Protein AF-A0A951GQ25-F1 (afdb_monomer_lite)

Foldseek 3Di:
DAAQQAFCNQQCVVANQPHVPGGDNQGDDLVSSLCVQCVVCVVDLAGEHADEPVQQPRPPDVCDPPDDSLLSSLVSCVVVPGAYENAEYADLQACDPVLLCVLVPDCVPSVHPYYDYPACDQDPDALACACPDPVRSRHQAAARNLNNVLSNQVSCVVVVNDDPPDPDFLWDKDWSPPAAQDDDAFWDKTWMGIDSNRHGFQKKWKDKQNHTQGIDRHPRTMDTGTCHVVLVVVPQKIKIKIWTAHPVRDIDMDIHIYGNDPVPDDDPDD

Secondary structure (DSSP, 8-state):
-PPP--TTHHHHHHS-TTSTT----PPPPHHHHHHHHHHHTTTSSEEEEEE-HHHHTS--STT-TT--HHHHHHHHHHHTTPEEEEEEE--SSSS-HHHHHIIIIIHHHTT-SEEEETT--S-SS-TT--SSSTTTTT---TTTSHHHHHHHHHHHHHTT------SS---EEEEEESPTT----SEEEEEEEEESSSS--SEEEEEETTEEEEEE-SSSEEEEEE-HHHHHTT-SEEEEEEEEE-TTS-EEEEEEEEE---TT------

pLDDT: mean 84.88, std 13.47, range [33.75, 98.62]

Structure (mmCIF, N/CA/C/O backbone):
data_AF-A0A951GQ25-F1
#
_entry.id   AF-A0A951GQ25-F1
#
loop_
_atom_site.group_PDB
_atom_site.id
_atom_site.type_symbol
_atom_site.label_atom_id
_atom_site.label_alt_id
_atom_site.label_comp_id
_atom_site.label_asym_id
_atom_site.label_entity_id
_atom_site.label_seq_id
_atom_site.pdbx_PDB_ins_code
_atom_site.Cartn_x
_atom_site.Cartn_y
_atom_site.Cartn_z
_atom_site.occupancy
_atom_site.B_iso_or_equiv
_atom_site.auth_seq_id
_atom_site.auth_comp_id
_atom_site.auth_asym_id
_atom_site.auth_atom_id
_atom_site.pdbx_PDB_model_num
ATOM 1 N N . GLY A 1 1 ? 14.753 -6.147 -6.208 1.00 49.94 1 GLY A N 1
ATOM 2 C CA . GLY A 1 1 ? 15.018 -6.320 -7.644 1.00 49.94 1 GLY A CA 1
ATOM 3 C C . GLY A 1 1 ? 16.106 -5.355 -8.049 1.00 49.94 1 GLY A C 1
ATOM 4 O O . GLY A 1 1 ? 16.736 -4.763 -7.176 1.00 49.94 1 GLY A O 1
ATOM 5 N N . TYR A 1 2 ? 16.349 -5.215 -9.347 1.00 67.19 2 TYR A N 1
ATOM 6 C CA . TYR A 1 2 ? 17.173 -4.124 -9.856 1.00 67.19 2 TYR A CA 1
ATOM 7 C C . TYR A 1 2 ? 16.258 -2.943 -10.186 1.00 67.19 2 TYR A C 1
ATOM 9 O O . TYR A 1 2 ? 15.102 -3.132 -10.545 1.00 67.19 2 TYR A O 1
ATOM 17 N N . SER A 1 3 ? 16.731 -1.711 -10.021 1.00 78.00 3 SER A N 1
ATOM 18 C CA . SER A 1 3 ? 16.027 -0.554 -10.584 1.00 78.00 3 SER A CA 1
ATOM 19 C C . SER A 1 3 ? 16.239 -0.516 -12.097 1.00 78.00 3 SER A C 1
ATOM 21 O O . SER A 1 3 ? 17.197 -1.104 -12.595 1.00 78.00 3 SER A O 1
ATOM 23 N N . LEU A 1 4 ? 15.385 0.208 -12.827 1.00 88.62 4 LEU A N 1
ATOM 24 C CA . LEU A 1 4 ? 15.661 0.534 -14.231 1.00 88.62 4 LEU A CA 1
ATOM 25 C C . LEU A 1 4 ? 17.092 1.085 -14.402 1.00 88.62 4 LEU A C 1
ATOM 27 O O . LEU A 1 4 ? 17.517 1.865 -13.527 1.00 88.62 4 LEU A O 1
ATOM 31 N N . PRO A 1 5 ? 17.787 0.767 -15.517 1.00 87.56 5 PRO A N 1
ATOM 32 C CA . PRO A 1 5 ? 19.049 1.400 -15.882 1.00 87.56 5 PRO A CA 1
ATOM 33 C C . PRO A 1 5 ? 18.992 2.908 -15.667 1.00 87.56 5 PRO A C 1
ATOM 35 O O . PRO A 1 5 ? 18.000 3.582 -15.981 1.00 87.56 5 PRO A O 1
ATOM 38 N N . ARG A 1 6 ? 20.030 3.444 -15.029 1.00 82.19 6 ARG A N 1
ATOM 39 C CA . ARG A 1 6 ? 20.123 4.888 -14.807 1.00 82.19 6 ARG A CA 1
ATOM 40 C C . ARG A 1 6 ? 20.376 5.582 -16.148 1.00 82.19 6 ARG A C 1
ATOM 42 O O . ARG A 1 6 ? 20.995 4.982 -17.020 1.00 82.19 6 ARG A O 1
ATOM 49 N N . PRO A 1 7 ? 19.974 6.851 -16.308 1.00 81.44 7 PRO A N 1
ATOM 50 C CA . PRO A 1 7 ? 20.415 7.631 -17.458 1.00 81.44 7 PRO A CA 1
ATOM 51 C C . PRO A 1 7 ? 21.952 7.639 -17.539 1.00 81.44 7 PRO A C 1
ATOM 53 O O . PRO A 1 7 ? 22.605 8.030 -16.569 1.00 81.44 7 PRO A O 1
ATOM 56 N N . GLY A 1 8 ? 22.512 7.193 -18.668 1.00 85.75 8 GLY A N 1
ATOM 57 C CA . GLY A 1 8 ? 23.967 7.126 -18.875 1.00 85.75 8 GLY A CA 1
ATOM 58 C C . GLY A 1 8 ? 24.656 5.915 -18.233 1.00 85.75 8 GLY A C 1
ATOM 59 O O . GLY A 1 8 ? 25.852 5.978 -17.954 1.00 85.75 8 GLY A O 1
ATOM 60 N N . ALA A 1 9 ? 23.923 4.841 -17.914 1.00 88.75 9 ALA A N 1
ATOM 61 C CA . ALA A 1 9 ? 24.480 3.650 -17.276 1.00 88.75 9 ALA A CA 1
ATOM 62 C C . ALA A 1 9 ? 25.609 3.016 -18.104 1.00 88.75 9 ALA A C 1
ATOM 64 O O . ALA A 1 9 ? 26.665 2.710 -17.544 1.00 88.75 9 ALA A O 1
ATOM 65 N N . SER A 1 10 ? 25.433 2.902 -19.421 1.00 89.38 10 SER A N 1
ATOM 66 C CA . SER A 1 10 ? 26.437 2.339 -20.332 1.00 89.38 10 SER A CA 1
ATOM 67 C C . SER A 1 10 ? 27.704 3.199 -20.365 1.00 89.38 10 SER A C 1
ATOM 69 O O . SER A 1 10 ? 28.825 2.688 -20.274 1.00 89.38 10 SER A O 1
ATOM 71 N N . HIS A 1 11 ? 27.543 4.523 -20.393 1.00 90.62 11 HIS A N 1
ATOM 72 C CA . HIS A 1 11 ? 28.659 5.470 -20.332 1.00 90.62 11 HIS A CA 1
ATOM 73 C C . HIS A 1 11 ? 29.398 5.442 -18.987 1.00 90.62 11 HIS A C 1
ATOM 75 O O . HIS A 1 11 ? 30.631 5.443 -18.954 1.00 90.62 11 HIS A O 1
ATOM 81 N N . LEU A 1 12 ? 28.676 5.326 -17.872 1.00 91.44 12 LEU A N 1
ATOM 82 C CA . LEU A 1 12 ? 29.273 5.173 -16.543 1.00 91.44 12 LEU A CA 1
ATOM 83 C C . LEU A 1 12 ? 29.972 3.826 -16.366 1.00 91.44 12 LEU A C 1
ATOM 85 O O . LEU A 1 12 ? 30.972 3.751 -15.655 1.00 91.44 12 LEU A O 1
ATOM 89 N N . GLN A 1 13 ? 29.472 2.763 -16.993 1.00 90.31 13 GLN A N 1
ATOM 90 C CA . GLN A 1 13 ? 30.150 1.472 -17.000 1.00 90.31 13 GLN A CA 1
ATOM 91 C C . GLN A 1 13 ? 31.484 1.569 -17.752 1.00 90.31 13 GLN A C 1
ATOM 93 O O . GLN A 1 13 ? 32.496 1.054 -17.274 1.00 90.31 13 GLN A O 1
ATOM 98 N N . ALA A 1 14 ? 31.505 2.269 -18.891 1.00 91.69 14 ALA A N 1
ATOM 99 C CA . ALA A 1 14 ? 32.718 2.508 -19.669 1.00 91.69 14 ALA A CA 1
ATOM 100 C C . ALA A 1 14 ? 33.697 3.468 -18.967 1.00 91.69 14 ALA A C 1
ATOM 102 O O . ALA A 1 14 ? 34.915 3.273 -19.025 1.00 91.69 14 ALA A O 1
ATOM 103 N N . ARG A 1 15 ? 33.182 4.499 -18.285 1.00 94.56 15 ARG A N 1
ATOM 104 C CA . ARG A 1 15 ? 33.967 5.512 -17.571 1.00 94.56 15 ARG A CA 1
ATOM 105 C C . ARG A 1 15 ? 33.341 5.838 -16.204 1.00 94.56 15 ARG A C 1
ATOM 107 O O . ARG A 1 15 ? 32.629 6.836 -16.064 1.00 94.56 15 ARG A O 1
ATOM 114 N N . PRO A 1 16 ? 33.628 5.021 -15.175 1.00 93.00 16 PRO A N 1
ATOM 115 C CA . PRO A 1 16 ? 33.018 5.160 -13.855 1.00 93.00 16 PRO A CA 1
ATOM 116 C C . PRO A 1 16 ? 33.558 6.361 -13.074 1.00 93.00 16 PRO A C 1
ATOM 118 O O . PRO A 1 16 ? 34.542 6.995 -13.446 1.00 93.00 16 PRO A O 1
ATOM 121 N N . GLN A 1 17 ? 32.944 6.647 -11.923 1.00 91.31 17 GLN A N 1
ATOM 122 C CA . GLN A 1 17 ? 33.283 7.800 -11.075 1.00 91.31 17 GLN A CA 1
ATOM 123 C C . GLN A 1 17 ? 34.760 7.863 -10.650 1.00 91.31 17 GLN A C 1
ATOM 125 O O . GLN A 1 17 ? 35.296 8.951 -10.450 1.00 91.31 17 GLN A O 1
ATOM 130 N N . PHE A 1 18 ? 35.416 6.711 -10.526 1.00 92.50 18 PHE A N 1
ATOM 131 C CA . PHE A 1 18 ? 36.829 6.594 -10.161 1.00 92.50 18 PHE A CA 1
ATOM 132 C C . PHE A 1 18 ? 37.784 6.594 -11.370 1.00 92.50 18 PHE A C 1
ATOM 134 O O . PHE A 1 18 ? 38.990 6.423 -11.192 1.00 92.50 18 PHE A O 1
ATOM 141 N N . ALA A 1 19 ? 37.283 6.773 -12.596 1.00 94.62 19 ALA A N 1
ATOM 142 C CA . ALA A 1 19 ? 38.119 6.852 -13.788 1.00 94.62 19 ALA A CA 1
ATOM 143 C C . ALA A 1 19 ? 38.945 8.156 -13.818 1.00 94.62 19 ALA A C 1
ATOM 145 O O . ALA A 1 19 ? 38.457 9.218 -13.409 1.00 94.62 19 ALA A O 1
ATOM 146 N N . PRO A 1 20 ? 40.179 8.130 -14.359 1.00 93.88 20 PRO A N 1
ATOM 147 C CA . PRO A 1 20 ? 40.943 9.345 -14.619 1.00 93.88 20 PRO A CA 1
ATOM 148 C C . PRO A 1 20 ? 40.144 10.364 -15.455 1.00 93.88 20 PRO A C 1
ATOM 150 O O . PRO A 1 20 ? 39.613 10.066 -16.529 1.00 93.88 20 PRO A O 1
ATOM 153 N N . GLY A 1 21 ? 40.038 11.593 -14.943 1.00 92.38 21 GLY A N 1
ATOM 154 C CA . GLY A 1 21 ? 39.256 12.672 -15.557 1.00 92.38 21 GLY A CA 1
ATOM 155 C C . GLY A 1 21 ? 37.741 12.614 -15.302 1.00 92.38 21 GLY A C 1
ATOM 156 O O . GLY A 1 21 ? 37.013 13.360 -15.953 1.00 92.38 21 GLY A O 1
ATOM 157 N N . GLY A 1 22 ? 37.285 11.772 -14.369 1.00 94.56 22 GLY A N 1
ATOM 158 C CA . GLY A 1 22 ? 35.909 11.748 -13.871 1.00 94.56 22 GLY A CA 1
ATOM 159 C C . GLY A 1 22 ? 34.938 10.874 -14.679 1.00 94.56 22 GLY A C 1
ATOM 160 O O . GLY A 1 22 ? 35.326 10.309 -15.703 1.00 94.56 22 GLY A O 1
ATOM 161 N N . PRO A 1 23 ? 33.686 10.751 -14.199 1.00 94.44 23 PRO A N 1
ATOM 162 C CA . PRO A 1 23 ? 32.647 9.937 -14.830 1.00 94.44 23 PRO A CA 1
ATOM 163 C C . PRO A 1 23 ? 32.163 10.506 -16.169 1.00 94.44 23 PRO A C 1
ATOM 165 O O . PRO A 1 23 ? 32.107 11.726 -16.341 1.00 94.44 23 PRO A O 1
ATOM 168 N N . ASP A 1 24 ? 31.745 9.624 -17.079 1.00 91.62 24 ASP A N 1
ATOM 169 C CA . ASP A 1 24 ? 30.964 9.996 -18.265 1.00 91.62 24 ASP A CA 1
ATOM 170 C C . ASP A 1 24 ? 29.462 9.868 -17.974 1.00 91.62 24 ASP A C 1
ATOM 172 O O . ASP A 1 24 ? 28.953 8.772 -17.763 1.00 91.62 24 ASP A O 1
ATOM 176 N N . TRP A 1 25 ? 28.768 11.006 -17.942 1.00 88.69 25 TRP A N 1
ATOM 177 C CA . TRP A 1 25 ? 27.316 11.096 -17.736 1.00 88.69 25 TRP A CA 1
ATOM 178 C C . TRP A 1 25 ? 26.553 11.322 -19.044 1.00 88.69 25 TRP A C 1
ATOM 180 O O . TRP A 1 25 ? 25.420 11.811 -19.018 1.00 88.69 25 TRP A O 1
ATOM 190 N N . THR A 1 26 ? 27.175 11.039 -20.192 1.00 89.00 26 THR A N 1
ATOM 191 C CA . THR A 1 26 ? 26.485 11.099 -21.480 1.00 89.00 26 THR A CA 1
ATOM 192 C C . THR A 1 26 ? 25.219 10.241 -21.401 1.00 89.00 26 THR A C 1
ATOM 194 O O . THR A 1 26 ? 25.294 9.091 -20.969 1.00 89.00 26 THR A O 1
ATOM 197 N N . PRO A 1 27 ? 24.038 10.791 -21.739 1.00 86.06 27 PRO A N 1
ATOM 198 C CA . PRO A 1 27 ? 22.810 10.017 -21.698 1.00 86.06 27 PRO A CA 1
ATOM 199 C C . PRO A 1 27 ? 22.878 8.849 -22.680 1.00 86.06 27 PRO A C 1
ATOM 201 O O . PRO A 1 27 ? 23.105 9.071 -23.868 1.00 86.06 27 PRO A O 1
ATOM 204 N N . ASP A 1 28 ? 22.616 7.644 -22.178 1.00 86.62 28 ASP A N 1
ATOM 205 C CA . ASP A 1 28 ? 22.471 6.445 -23.005 1.00 86.62 28 ASP A CA 1
ATOM 206 C C . ASP A 1 28 ? 21.405 6.671 -24.103 1.00 86.62 28 ASP A C 1
ATOM 208 O O . ASP A 1 28 ? 20.444 7.429 -23.935 1.00 86.62 28 ASP A O 1
ATOM 212 N N . THR A 1 29 ? 21.562 5.990 -25.228 1.00 87.62 29 THR A N 1
ATOM 213 C CA . THR A 1 29 ? 20.554 5.787 -26.272 1.00 87.62 29 THR A CA 1
ATOM 214 C C . THR A 1 29 ? 19.538 4.717 -25.858 1.00 87.62 29 THR A C 1
ATOM 216 O O . THR A 1 29 ? 19.737 3.992 -24.884 1.00 87.62 29 THR A O 1
ATOM 219 N N . VAL A 1 30 ? 18.447 4.563 -26.623 1.00 87.19 30 VAL A N 1
ATOM 220 C CA . VAL A 1 30 ? 17.493 3.452 -26.421 1.00 87.19 30 VAL A CA 1
ATOM 221 C C . VAL A 1 30 ? 18.212 2.101 -26.521 1.00 87.19 30 VAL A C 1
ATOM 223 O O . VAL A 1 30 ? 18.021 1.241 -25.677 1.00 87.19 30 VAL A O 1
ATOM 226 N N . GLN A 1 31 ? 19.101 1.931 -27.503 1.00 90.00 31 GLN A N 1
ATOM 227 C CA . GLN A 1 31 ? 19.829 0.674 -27.699 1.00 90.00 31 GLN A CA 1
ATOM 228 C C . GLN A 1 31 ? 20.788 0.363 -26.542 1.00 90.00 31 GLN A C 1
ATOM 230 O O . GLN A 1 31 ? 20.964 -0.800 -26.187 1.00 90.00 31 GLN A O 1
ATOM 235 N N . GLU A 1 32 ? 21.402 1.389 -25.954 1.00 91.31 32 GLU A N 1
ATOM 236 C CA . GLU A 1 32 ? 22.250 1.250 -24.765 1.00 91.31 32 GLU A CA 1
ATOM 237 C C . GLU A 1 32 ? 21.424 0.904 -23.521 1.00 91.31 32 GLU A C 1
ATOM 239 O O . GLU A 1 32 ? 21.813 0.009 -22.774 1.00 91.31 32 GLU A O 1
ATOM 244 N N . PHE A 1 33 ? 20.245 1.513 -23.348 1.00 90.44 33 PHE A N 1
ATOM 245 C CA . PHE A 1 33 ? 19.288 1.120 -22.309 1.00 90.44 33 PHE A CA 1
ATOM 246 C C . PHE A 1 33 ? 18.865 -0.352 -22.448 1.00 90.44 33 PHE A C 1
ATOM 248 O O . PHE A 1 33 ? 18.911 -1.098 -21.468 1.00 90.44 33 PHE A O 1
ATOM 255 N N . ASP A 1 34 ? 18.494 -0.782 -23.658 1.00 92.19 34 ASP A N 1
ATOM 256 C CA . ASP A 1 34 ? 18.078 -2.158 -23.949 1.00 92.19 34 ASP A CA 1
ATOM 257 C C . ASP A 1 34 ? 19.197 -3.152 -23.623 1.00 92.19 34 ASP A C 1
ATOM 259 O O . ASP A 1 34 ? 18.971 -4.184 -22.981 1.00 92.19 34 ASP A O 1
ATOM 263 N N . HIS A 1 35 ? 20.417 -2.829 -24.060 1.00 92.44 35 HIS A N 1
ATOM 264 C CA . HIS A 1 35 ? 21.596 -3.647 -23.824 1.00 92.44 35 HIS A CA 1
ATOM 265 C C . HIS A 1 35 ? 21.916 -3.755 -22.330 1.00 92.44 35 HIS A C 1
ATOM 267 O O . HIS A 1 35 ? 22.075 -4.872 -21.840 1.00 92.44 35 HIS A O 1
ATOM 273 N N . ASP A 1 36 ? 21.976 -2.636 -21.601 1.00 91.44 36 ASP A N 1
ATOM 274 C CA . ASP A 1 36 ? 22.268 -2.634 -20.163 1.00 91.44 36 ASP A CA 1
ATOM 275 C C . ASP A 1 36 ? 21.209 -3.424 -19.382 1.00 91.44 36 ASP A C 1
ATOM 277 O O . ASP A 1 36 ? 21.549 -4.318 -18.604 1.00 91.44 36 ASP A O 1
ATOM 281 N N . LEU A 1 37 ? 19.920 -3.190 -19.670 1.00 92.69 37 LEU A N 1
ATOM 282 C CA . LEU A 1 37 ? 18.808 -3.894 -19.028 1.00 92.69 37 LEU A CA 1
ATOM 283 C C . LEU A 1 37 ? 18.934 -5.417 -19.166 1.00 92.69 37 LEU A C 1
ATOM 285 O O . LEU A 1 37 ? 18.725 -6.151 -18.193 1.00 92.69 37 LEU A O 1
ATOM 289 N N . LEU A 1 38 ? 19.264 -5.903 -20.364 1.00 93.81 38 LEU A N 1
ATOM 290 C CA . LEU A 1 38 ? 19.427 -7.331 -20.618 1.00 93.81 38 LEU A CA 1
ATOM 291 C C . LEU A 1 38 ? 20.735 -7.880 -20.049 1.00 93.81 38 LEU A C 1
ATOM 293 O O . LEU A 1 38 ? 20.724 -8.983 -19.505 1.00 93.81 38 LEU A O 1
ATOM 297 N N . ALA A 1 39 ? 21.834 -7.130 -20.140 1.00 92.31 39 ALA A N 1
ATOM 298 C CA . ALA A 1 39 ? 23.152 -7.560 -19.690 1.00 92.31 39 ALA A CA 1
ATOM 299 C C . ALA A 1 39 ? 23.195 -7.765 -18.171 1.00 92.31 39 ALA A C 1
ATOM 301 O O . ALA A 1 39 ? 23.647 -8.809 -17.702 1.00 92.31 39 ALA A O 1
ATOM 302 N N . VAL A 1 40 ? 22.657 -6.823 -17.388 1.00 89.69 40 VAL A N 1
ATOM 303 C CA . VAL A 1 40 ? 22.636 -6.950 -15.919 1.00 89.69 40 VAL A CA 1
ATOM 304 C C . VAL A 1 40 ? 21.703 -8.064 -15.434 1.00 89.69 40 VAL A C 1
ATOM 306 O O . VAL A 1 40 ? 21.849 -8.547 -14.312 1.00 89.69 40 VAL A O 1
ATOM 309 N N . ASN A 1 41 ? 20.770 -8.504 -16.286 1.00 91.94 41 ASN A N 1
ATOM 310 C CA . ASN A 1 41 ? 19.848 -9.600 -16.004 1.00 91.94 41 ASN A CA 1
ATOM 311 C C . ASN A 1 41 ? 20.143 -10.874 -16.822 1.00 91.94 41 ASN A C 1
ATOM 313 O O . ASN A 1 41 ? 19.299 -11.772 -16.867 1.00 91.94 41 ASN A O 1
ATOM 317 N N . GLU A 1 42 ? 21.303 -10.979 -17.482 1.00 92.81 42 GLU A N 1
ATOM 318 C CA . GLU A 1 42 ? 21.658 -12.103 -18.363 1.00 92.81 42 GLU A CA 1
ATOM 319 C C . GLU A 1 42 ? 21.469 -13.483 -17.707 1.00 92.81 42 GLU A C 1
ATOM 321 O O . GLU A 1 42 ? 20.738 -14.286 -18.301 1.00 92.81 42 GLU A O 1
ATOM 326 N N . PRO A 1 43 ? 21.952 -13.738 -16.471 1.00 94.12 43 PRO A N 1
ATOM 327 C CA . PRO A 1 43 ? 21.901 -15.076 -15.883 1.00 94.12 43 PRO A CA 1
ATOM 328 C C . PRO A 1 43 ? 20.519 -15.465 -15.339 1.00 94.12 43 PRO A C 1
ATOM 330 O O . PRO A 1 43 ? 20.348 -16.581 -14.850 1.00 94.12 43 PRO A O 1
ATOM 333 N N . PHE A 1 44 ? 19.537 -14.559 -15.370 1.00 93.25 44 PHE A N 1
ATOM 334 C CA . PHE A 1 44 ? 18.211 -14.782 -14.795 1.00 93.25 44 PHE A CA 1
ATOM 335 C C . PHE A 1 44 ? 17.152 -15.018 -15.877 1.00 93.25 44 PHE A C 1
ATOM 337 O O . PHE A 1 44 ? 17.133 -14.344 -16.907 1.00 93.25 44 PHE A O 1
ATOM 344 N N . ASP A 1 45 ? 16.194 -15.907 -15.607 1.00 92.94 45 ASP A N 1
ATOM 345 C CA . ASP A 1 45 ? 15.044 -16.181 -16.492 1.00 92.94 45 ASP A CA 1
ATOM 346 C C . ASP A 1 45 ? 14.035 -15.018 -16.567 1.00 92.94 45 ASP A C 1
ATOM 348 O O . ASP A 1 45 ? 13.100 -15.004 -17.374 1.00 92.94 45 ASP A O 1
ATOM 352 N N . MET A 1 46 ? 14.202 -14.035 -15.687 1.00 93.94 46 MET A N 1
ATOM 353 C CA . MET A 1 46 ? 13.303 -12.911 -15.501 1.00 93.94 46 MET A CA 1
ATOM 354 C C . MET A 1 46 ? 14.112 -11.636 -15.301 1.00 93.94 46 MET A C 1
ATOM 356 O O . MET A 1 46 ? 15.131 -11.640 -14.614 1.00 93.94 46 MET A O 1
ATOM 360 N N . VAL A 1 47 ? 13.609 -10.540 -15.854 1.00 95.69 47 VAL A N 1
ATOM 361 C CA . VAL A 1 47 ? 14.120 -9.194 -15.607 1.00 95.69 47 VAL A CA 1
ATOM 362 C C . VAL A 1 47 ? 13.262 -8.541 -14.533 1.00 95.69 47 VAL A C 1
ATOM 364 O O . VAL A 1 47 ? 12.037 -8.504 -14.651 1.00 95.69 47 VAL A O 1
ATOM 367 N N . SER A 1 48 ? 13.897 -8.042 -13.471 1.00 94.12 48 SER A N 1
ATOM 368 C CA . SER A 1 48 ? 13.213 -7.318 -12.398 1.00 94.12 48 SER A CA 1
ATOM 369 C C . SER A 1 48 ? 13.570 -5.838 -12.440 1.00 94.12 48 SER A C 1
ATOM 371 O O . SER A 1 48 ? 14.753 -5.509 -12.398 1.00 94.12 48 SER A O 1
ATOM 373 N N . ILE A 1 49 ? 12.556 -4.969 -12.484 1.00 93.44 49 ILE A N 1
ATOM 374 C CA . ILE A 1 49 ? 12.704 -3.508 -12.440 1.00 93.44 49 ILE A CA 1
ATOM 375 C C . ILE A 1 49 ? 11.996 -2.914 -11.220 1.00 93.44 49 ILE A C 1
ATOM 377 O O . ILE A 1 49 ? 11.012 -3.473 -10.737 1.00 93.44 49 ILE A O 1
ATOM 381 N N . HIS A 1 50 ? 12.455 -1.760 -10.745 1.00 92.69 50 HIS A N 1
ATOM 382 C CA . HIS A 1 50 ? 11.689 -0.885 -9.853 1.00 92.69 50 HIS A CA 1
ATOM 383 C C . HIS A 1 50 ? 11.221 0.318 -10.669 1.00 92.69 50 HIS A C 1
ATOM 385 O O . HIS A 1 50 ? 12.005 0.834 -11.473 1.00 92.69 50 HIS A O 1
ATOM 391 N N . PHE A 1 51 ? 9.974 0.740 -10.475 1.00 91.25 51 PHE A N 1
ATOM 392 C CA . PHE A 1 51 ? 9.359 1.797 -11.267 1.00 91.25 51 PHE A CA 1
ATOM 393 C C . PHE A 1 51 ? 8.519 2.739 -10.401 1.00 91.25 51 PHE A C 1
ATOM 395 O O . PHE A 1 51 ? 7.485 2.352 -9.856 1.00 91.25 51 PHE A O 1
ATOM 402 N N . TYR A 1 52 ? 8.965 3.988 -10.299 1.00 89.25 52 TYR A N 1
ATOM 403 C CA . TYR A 1 52 ? 8.328 5.054 -9.528 1.00 89.25 52 TYR A CA 1
ATOM 404 C C . TYR A 1 52 ? 8.041 6.278 -10.409 1.00 89.25 52 TYR A C 1
ATOM 406 O O . TYR A 1 52 ? 8.644 6.446 -11.463 1.00 89.25 52 TYR A O 1
ATOM 414 N N . ALA A 1 53 ? 7.168 7.189 -9.965 1.00 86.88 53 ALA A N 1
ATOM 415 C CA . ALA A 1 53 ? 6.794 8.378 -10.745 1.00 86.88 53 ALA A CA 1
ATOM 416 C C . ALA A 1 53 ? 7.979 9.230 -11.261 1.00 86.88 53 ALA A C 1
ATOM 418 O O . ALA A 1 53 ? 7.944 9.640 -12.421 1.00 86.88 53 ALA A O 1
ATOM 419 N N . PRO A 1 54 ? 9.062 9.471 -10.490 1.00 82.25 54 PRO A N 1
ATOM 420 C CA . PRO A 1 54 ? 10.236 10.171 -11.014 1.00 82.25 54 PRO A CA 1
ATOM 421 C C . PRO A 1 54 ? 10.934 9.434 -12.162 1.00 82.25 54 PRO A C 1
ATOM 423 O O . PRO A 1 54 ? 11.637 10.066 -12.943 1.00 82.25 54 PRO A O 1
ATOM 426 N N . ASP A 1 55 ? 10.739 8.118 -12.283 1.00 76.31 55 ASP A N 1
ATOM 427 C CA . ASP A 1 55 ? 11.288 7.322 -13.377 1.00 76.31 55 ASP A CA 1
ATOM 428 C C . ASP A 1 55 ? 10.564 7.582 -14.703 1.00 76.31 55 ASP A C 1
ATOM 430 O O . ASP A 1 55 ? 11.190 7.465 -15.751 1.00 76.31 55 ASP A O 1
ATOM 434 N N . GLU A 1 56 ? 9.303 8.030 -14.673 1.00 65.31 56 GLU A N 1
ATOM 435 C CA . GLU A 1 56 ? 8.601 8.554 -15.859 1.00 65.31 56 GLU A CA 1
ATOM 436 C C . GLU A 1 56 ? 9.202 9.875 -16.348 1.00 65.31 56 GLU A C 1
ATOM 438 O O . GLU A 1 56 ? 9.110 10.216 -17.524 1.00 65.31 56 GLU A O 1
ATOM 443 N N . ALA A 1 57 ? 9.799 10.627 -15.422 1.00 57.72 57 ALA A N 1
ATOM 444 C CA . ALA A 1 57 ? 10.441 11.908 -15.669 1.00 57.72 57 ALA A CA 1
ATOM 445 C C . ALA A 1 57 ? 11.969 11.790 -15.776 1.00 57.72 57 ALA A C 1
ATOM 447 O O . ALA A 1 57 ? 12.641 12.824 -15.884 1.00 57.72 57 ALA A O 1
ATOM 448 N N . ARG A 1 58 ? 12.534 10.564 -15.737 1.00 64.81 58 ARG A N 1
ATOM 449 C CA . ARG A 1 58 ? 13.962 10.340 -16.011 1.00 64.81 58 ARG A CA 1
ATOM 450 C C . ARG A 1 58 ? 14.254 11.028 -17.328 1.00 64.81 58 ARG A C 1
ATOM 452 O O . ARG A 1 58 ? 13.512 10.799 -18.284 1.00 64.81 58 ARG A O 1
ATOM 459 N N . PRO A 1 59 ? 15.249 11.933 -17.342 1.00 49.00 59 PRO A N 1
ATOM 460 C CA . PRO A 1 59 ? 15.347 12.939 -18.371 1.00 49.00 59 PRO A CA 1
ATOM 461 C C . PRO A 1 59 ? 15.274 12.237 -19.710 1.00 49.00 59 PRO A C 1
ATOM 463 O O . PRO A 1 59 ? 16.047 11.314 -19.977 1.00 49.00 59 PRO A O 1
ATOM 466 N N . SER A 1 60 ? 14.325 12.686 -20.523 1.00 50.69 60 SER A N 1
ATOM 467 C CA . SER A 1 60 ? 14.359 12.519 -21.959 1.00 50.69 60 SER A CA 1
ATOM 468 C C . SER A 1 60 ? 15.695 13.093 -22.437 1.00 50.69 60 SER A C 1
ATOM 470 O O . SER A 1 60 ? 15.799 14.255 -22.827 1.00 50.69 60 SER A O 1
ATOM 472 N N . GLY A 1 61 ? 16.754 12.293 -22.342 1.00 56.56 61 GLY A N 1
ATOM 473 C CA . GLY A 1 61 ? 17.901 12.391 -23.220 1.00 56.56 61 GLY A CA 1
ATOM 474 C C . GLY A 1 61 ? 17.447 12.082 -24.655 1.00 56.56 61 GLY A C 1
ATOM 475 O O . GLY A 1 61 ? 16.268 12.236 -24.987 1.00 56.56 61 GLY A O 1
ATOM 476 N N . PRO A 1 62 ? 18.325 11.599 -25.540 1.00 53.94 62 PRO A N 1
ATOM 477 C CA . PRO A 1 62 ? 17.981 11.360 -26.945 1.00 53.94 62 PRO A CA 1
ATOM 478 C C . PRO A 1 62 ? 16.842 10.337 -27.172 1.00 53.94 62 PRO A C 1
ATOM 480 O O . PRO A 1 62 ? 16.419 10.161 -28.310 1.00 53.94 62 PRO A O 1
ATOM 483 N N . TYR A 1 63 ? 16.298 9.715 -26.118 1.00 57.91 63 TYR A N 1
ATOM 484 C CA . TYR A 1 63 ? 15.101 8.863 -26.111 1.00 57.91 63 TYR A CA 1
ATOM 485 C C . TYR A 1 63 ? 13.840 9.506 -26.727 1.00 57.91 63 TYR A C 1
ATOM 487 O O . TYR A 1 63 ? 12.924 8.800 -27.149 1.00 57.91 63 TYR A O 1
ATOM 495 N N . GLY A 1 64 ? 13.800 10.839 -26.832 1.00 55.75 64 GLY A N 1
ATOM 496 C CA . GLY A 1 64 ? 12.693 11.586 -27.431 1.00 55.75 64 GLY A CA 1
ATOM 497 C C . GLY A 1 64 ? 11.519 11.808 -26.471 1.00 55.75 64 GLY A C 1
ATOM 498 O O . GLY A 1 64 ? 11.431 11.206 -25.406 1.00 55.75 64 GLY A O 1
ATOM 499 N N . ALA A 1 65 ? 10.593 12.694 -26.851 1.00 60.84 65 ALA A N 1
ATOM 500 C CA . ALA A 1 65 ? 9.479 13.138 -25.999 1.00 60.84 65 ALA A CA 1
ATOM 501 C C . ALA A 1 65 ? 8.446 12.043 -25.643 1.00 60.84 65 ALA A C 1
ATOM 503 O O . ALA A 1 65 ? 7.539 12.305 -24.860 1.00 60.84 65 ALA A O 1
ATOM 504 N N . ASN A 1 66 ? 8.573 10.840 -26.217 1.00 69.31 66 ASN A N 1
ATOM 505 C CA . ASN A 1 66 ? 7.593 9.754 -26.116 1.00 69.31 66 ASN A CA 1
ATOM 506 C C . ASN A 1 66 ? 8.169 8.458 -25.521 1.00 69.31 66 ASN A C 1
ATOM 508 O O . ASN A 1 66 ? 7.530 7.413 -25.630 1.00 69.31 66 ASN A O 1
ATOM 512 N N . PHE A 1 67 ? 9.381 8.482 -24.962 1.00 80.06 67 PHE A N 1
ATOM 513 C CA . PHE A 1 67 ? 9.960 7.286 -24.358 1.00 80.06 67 PHE A CA 1
ATOM 514 C C . PHE A 1 67 ? 9.314 6.986 -23.008 1.00 80.06 67 PHE A C 1
ATOM 516 O O . PHE A 1 67 ? 9.376 7.806 -22.096 1.00 80.06 67 PHE A O 1
ATOM 523 N N . ASP A 1 68 ? 8.733 5.794 -22.885 1.00 86.19 68 ASP A N 1
ATOM 524 C CA . ASP A 1 68 ? 8.294 5.240 -21.609 1.00 86.19 68 ASP A CA 1
ATOM 525 C C . ASP A 1 68 ? 9.214 4.056 -21.262 1.00 86.19 68 ASP A C 1
ATOM 527 O O . ASP A 1 68 ? 9.166 3.026 -21.946 1.00 86.19 68 ASP A O 1
ATOM 531 N N . PRO A 1 69 ? 10.068 4.178 -20.228 1.00 86.94 69 PRO A N 1
ATOM 532 C CA . PRO A 1 69 ? 11.060 3.156 -19.904 1.00 86.94 69 PRO A CA 1
ATOM 533 C C . PRO A 1 69 ? 10.434 1.829 -19.469 1.00 86.94 69 PRO A C 1
ATOM 535 O O . PRO A 1 69 ? 11.061 0.784 -19.623 1.00 86.94 69 PRO A O 1
ATOM 538 N N . MET A 1 70 ? 9.212 1.841 -18.929 1.00 89.94 70 MET A N 1
ATOM 539 C CA . MET A 1 70 ? 8.527 0.617 -18.521 1.00 89.94 70 MET A CA 1
ATOM 540 C C . MET A 1 70 ? 7.979 -0.114 -19.749 1.00 89.94 70 MET A C 1
ATOM 542 O O . MET A 1 70 ? 8.189 -1.322 -19.890 1.00 89.94 70 MET A O 1
ATOM 546 N N . ILE A 1 71 ? 7.349 0.616 -20.677 1.00 91.44 71 ILE A N 1
ATOM 547 C CA . ILE A 1 71 ? 6.886 0.047 -21.952 1.00 91.44 71 ILE A CA 1
ATOM 548 C C . ILE A 1 71 ? 8.066 -0.503 -22.763 1.00 91.44 71 ILE A C 1
ATOM 550 O O . ILE A 1 71 ? 7.970 -1.606 -23.307 1.00 91.44 71 ILE A O 1
ATOM 554 N N . GLU A 1 72 ? 9.184 0.227 -22.814 1.00 91.62 72 GLU A N 1
ATOM 555 C CA . GLU A 1 72 ? 10.392 -0.237 -23.499 1.00 91.62 72 GLU A CA 1
ATOM 556 C C . GLU A 1 72 ? 10.965 -1.493 -22.840 1.00 91.62 72 GLU A C 1
ATOM 558 O O . GLU A 1 72 ? 11.219 -2.484 -23.528 1.00 91.62 72 GLU A O 1
ATOM 563 N N . ALA A 1 73 ? 11.091 -1.498 -21.508 1.00 93.62 73 ALA A N 1
ATOM 564 C CA . ALA A 1 73 ? 11.566 -2.662 -20.772 1.00 93.62 73 ALA A CA 1
ATOM 565 C C . ALA A 1 73 ? 10.717 -3.902 -21.081 1.00 93.62 73 ALA A C 1
ATOM 567 O O . ALA A 1 73 ? 11.267 -4.954 -21.396 1.00 93.62 73 ALA A O 1
ATOM 568 N N . ALA A 1 74 ? 9.385 -3.786 -21.067 1.00 95.88 74 ALA A N 1
ATOM 569 C CA . ALA A 1 74 ? 8.505 -4.899 -21.421 1.00 95.88 74 ALA A CA 1
ATOM 570 C C . ALA A 1 74 ? 8.751 -5.393 -22.853 1.00 95.88 74 ALA A C 1
ATOM 572 O O . ALA A 1 74 ? 8.937 -6.592 -23.069 1.00 95.88 74 ALA A O 1
ATOM 573 N N . LYS A 1 75 ? 8.833 -4.471 -23.822 1.00 95.25 75 LYS A N 1
ATOM 574 C CA . LYS A 1 75 ? 9.094 -4.790 -25.233 1.00 95.25 75 LYS A CA 1
ATOM 575 C C . LYS A 1 75 ? 10.385 -5.597 -25.403 1.00 95.25 75 LYS A C 1
ATOM 577 O O . LYS A 1 75 ? 10.374 -6.639 -26.056 1.00 95.25 75 LYS A O 1
ATOM 582 N N . VAL A 1 76 ? 11.484 -5.120 -24.825 1.00 95.38 76 VAL A N 1
ATOM 583 C CA . VAL A 1 76 ? 12.827 -5.704 -24.981 1.00 95.38 76 VAL A CA 1
ATOM 584 C C . VAL A 1 76 ? 12.934 -7.046 -24.265 1.00 95.38 76 VAL A C 1
ATOM 586 O O . VAL A 1 76 ? 13.432 -8.019 -24.832 1.00 95.38 76 VAL A O 1
ATOM 589 N N . VAL A 1 77 ? 12.411 -7.128 -23.040 1.00 96.94 77 VAL A N 1
ATOM 590 C CA . VAL A 1 77 ? 12.429 -8.348 -22.223 1.00 96.94 77 VAL A CA 1
ATOM 591 C C . VAL A 1 77 ? 11.625 -9.466 -22.884 1.00 96.94 77 VAL A C 1
ATOM 593 O O . VAL A 1 77 ? 12.104 -10.598 -22.986 1.00 96.94 77 VAL A O 1
ATOM 596 N N . HIS A 1 78 ? 10.434 -9.155 -23.400 1.00 97.44 78 HIS A N 1
ATOM 597 C CA . HIS A 1 78 ? 9.609 -10.135 -24.105 1.00 97.44 78 HIS A CA 1
ATOM 598 C C . HIS A 1 78 ? 10.204 -10.540 -25.457 1.00 97.44 78 HIS A C 1
ATOM 600 O O . HIS A 1 78 ? 10.064 -11.699 -25.848 1.00 97.44 78 HIS A O 1
ATOM 606 N N . ALA A 1 79 ? 10.909 -9.639 -26.154 1.00 97.38 79 ALA A N 1
ATOM 607 C CA . ALA A 1 79 ? 11.564 -9.948 -27.430 1.00 97.38 79 ALA A CA 1
ATOM 608 C C . ALA A 1 79 ? 12.647 -11.034 -27.305 1.00 97.38 79 ALA A C 1
ATOM 610 O O . ALA A 1 79 ? 12.859 -11.796 -28.248 1.00 97.38 79 ALA A O 1
ATOM 611 N N . VAL A 1 80 ? 13.291 -11.147 -26.139 1.00 97.00 80 VAL A N 1
ATOM 612 C CA . VAL A 1 80 ? 14.273 -12.206 -25.843 1.00 97.00 80 VAL A CA 1
ATOM 613 C C . VAL A 1 80 ? 13.671 -13.407 -25.102 1.00 97.00 80 VAL A C 1
ATOM 615 O O . VAL A 1 80 ? 14.401 -14.281 -24.642 1.00 97.00 80 VAL A O 1
ATOM 618 N N . GLY A 1 81 ? 12.341 -13.469 -24.977 1.00 96.69 81 GLY A N 1
ATOM 619 C CA . GLY A 1 81 ? 11.630 -14.588 -24.353 1.00 96.69 81 GLY A CA 1
ATOM 620 C C . GLY A 1 81 ? 11.721 -14.645 -22.824 1.00 96.69 81 GLY A C 1
ATOM 621 O O . GLY A 1 81 ? 11.339 -15.659 -22.238 1.00 96.69 81 GLY A O 1
ATOM 622 N N . LYS A 1 82 ? 12.204 -13.580 -22.171 1.00 97.00 82 LYS A N 1
ATOM 623 C CA . LYS A 1 82 ? 12.224 -13.462 -20.707 1.00 97.00 82 LYS A CA 1
ATOM 624 C C . LYS A 1 82 ? 10.909 -12.874 -20.192 1.00 97.00 82 LYS A C 1
ATOM 626 O O . LYS A 1 82 ? 10.126 -12.302 -20.947 1.00 97.00 82 LYS A O 1
ATOM 631 N N . ARG A 1 83 ? 10.668 -13.015 -18.887 1.00 97.00 83 ARG A N 1
ATOM 632 C CA . ARG A 1 83 ? 9.520 -12.401 -18.192 1.00 97.00 83 ARG A CA 1
ATOM 633 C C . ARG A 1 83 ? 9.911 -11.084 -17.533 1.00 97.00 83 ARG A C 1
ATOM 635 O O . ARG A 1 83 ? 11.039 -10.960 -17.056 1.00 97.00 83 ARG A O 1
ATOM 642 N N . LEU A 1 84 ? 8.975 -10.141 -17.451 1.00 96.75 84 LEU A N 1
ATOM 643 C CA . LEU A 1 84 ? 9.155 -8.872 -16.744 1.00 96.75 84 LEU A CA 1
ATOM 644 C C . LEU A 1 84 ? 8.453 -8.889 -15.381 1.00 96.75 84 LEU A C 1
ATOM 646 O O . LEU A 1 84 ? 7.245 -9.113 -15.286 1.00 96.75 84 LEU A O 1
ATOM 650 N N . PHE A 1 85 ? 9.206 -8.569 -14.330 1.00 95.75 85 PHE A N 1
ATOM 651 C CA . PHE A 1 85 ? 8.686 -8.315 -12.990 1.00 95.75 85 PHE A CA 1
ATOM 652 C C . PHE A 1 85 ? 8.939 -6.873 -12.567 1.00 95.75 85 PHE A C 1
ATOM 654 O O . PHE A 1 85 ? 10.083 -6.472 -12.352 1.00 95.75 85 PHE A O 1
ATOM 661 N N . ILE A 1 86 ? 7.871 -6.108 -12.357 1.00 94.62 86 ILE A N 1
ATOM 662 C CA . ILE A 1 86 ? 7.964 -4.841 -11.629 1.00 94.62 86 ILE A CA 1
ATOM 663 C C . ILE A 1 86 ? 8.059 -5.193 -10.143 1.00 94.62 86 ILE A C 1
ATOM 665 O O . ILE A 1 86 ? 7.049 -5.426 -9.483 1.00 94.62 86 ILE A O 1
ATOM 669 N N . GLY A 1 87 ? 9.287 -5.318 -9.646 1.00 92.19 87 GLY A N 1
ATOM 670 C CA . GLY A 1 87 ? 9.584 -5.752 -8.284 1.00 92.19 87 GLY A CA 1
ATOM 671 C C . GLY A 1 87 ? 9.208 -4.729 -7.224 1.00 92.19 87 GLY A C 1
ATOM 672 O O . GLY A 1 87 ? 8.945 -5.111 -6.088 1.00 92.19 87 GLY A O 1
ATOM 673 N N . GLU A 1 88 ? 9.157 -3.456 -7.606 1.00 91.44 88 GLU A N 1
ATOM 674 C CA . GLU A 1 88 ? 8.682 -2.377 -6.754 1.00 91.44 88 GLU A CA 1
ATOM 675 C C . GLU A 1 88 ? 7.998 -1.308 -7.601 1.00 91.44 88 GLU A C 1
ATOM 677 O O . GLU A 1 88 ? 8.534 -0.877 -8.624 1.00 91.44 88 GLU A O 1
ATOM 682 N N . PHE A 1 89 ? 6.835 -0.856 -7.151 1.00 91.56 89 PHE A N 1
ATOM 683 C CA . PHE A 1 89 ? 6.207 0.382 -7.593 1.00 91.56 89 PHE A CA 1
ATOM 684 C C . PHE A 1 89 ? 5.365 0.951 -6.458 1.00 91.56 89 PHE A C 1
ATOM 686 O O . PHE A 1 89 ? 4.970 0.225 -5.550 1.00 91.56 89 PHE A O 1
ATOM 693 N N . GLY A 1 90 ? 5.035 2.231 -6.509 1.00 89.06 90 GLY A N 1
ATOM 694 C CA . GLY A 1 90 ? 4.141 2.840 -5.533 1.00 89.06 90 GLY A CA 1
ATOM 695 C C . GLY A 1 90 ? 4.368 4.332 -5.426 1.00 89.06 90 GLY A C 1
ATOM 696 O O . GLY A 1 90 ? 5.275 4.887 -6.044 1.00 89.06 90 GLY A O 1
ATOM 697 N N . ASP A 1 91 ? 3.555 4.981 -4.610 1.00 83.88 91 ASP A N 1
ATOM 698 C CA . ASP A 1 91 ? 3.797 6.344 -4.175 1.00 83.88 91 ASP A CA 1
ATOM 699 C C . ASP A 1 91 ? 3.174 6.568 -2.788 1.00 83.88 91 ASP A C 1
ATOM 701 O O . ASP A 1 91 ? 2.353 5.776 -2.321 1.00 83.88 91 ASP A O 1
ATOM 705 N N . ILE A 1 92 ? 3.611 7.636 -2.121 1.00 75.69 92 ILE A N 1
ATOM 706 C CA . ILE A 1 92 ? 3.223 7.966 -0.740 1.00 75.69 92 ILE A CA 1
ATOM 707 C C . ILE A 1 92 ? 1.802 8.551 -0.683 1.00 75.69 92 ILE A C 1
ATOM 709 O O . ILE A 1 92 ? 1.103 8.409 0.318 1.00 75.69 92 ILE A O 1
ATOM 713 N N . GLU A 1 93 ? 1.357 9.220 -1.748 1.00 78.75 93 GLU A N 1
ATOM 714 C CA . GLU A 1 93 ? 0.031 9.849 -1.817 1.00 78.75 93 GLU A CA 1
ATOM 715 C C . GLU A 1 93 ? -1.089 8.827 -2.124 1.00 78.75 93 GLU A C 1
ATOM 717 O O . GLU A 1 93 ? -2.283 9.120 -1.990 1.00 78.75 93 GLU A O 1
ATOM 722 N N . GLY A 1 94 ? -0.715 7.606 -2.505 1.00 80.94 94 GLY A N 1
ATOM 723 C CA . GLY A 1 94 ? -1.579 6.499 -2.864 1.00 80.94 94 GLY A CA 1
ATOM 724 C C . GLY A 1 94 ? -2.039 6.547 -4.321 1.00 80.94 94 GLY A C 1
ATOM 725 O O . GLY A 1 94 ? -1.301 6.267 -5.249 1.00 80.94 94 GLY A O 1
ATOM 726 N N . ALA A 1 95 ? -3.323 6.795 -4.560 1.00 85.25 95 ALA A N 1
ATOM 727 C CA . ALA A 1 95 ? -3.931 6.691 -5.891 1.00 85.25 95 ALA A CA 1
ATOM 728 C C . ALA A 1 95 ? -3.638 7.912 -6.790 1.00 85.25 95 ALA A C 1
ATOM 730 O O . ALA A 1 95 ? -4.565 8.564 -7.273 1.00 85.25 95 ALA A O 1
ATOM 731 N N . THR A 1 96 ? -2.366 8.251 -6.995 1.00 91.25 96 THR A N 1
ATOM 732 C CA . THR A 1 96 ? -1.954 9.358 -7.872 1.00 91.25 96 THR A CA 1
ATOM 733 C C . THR A 1 96 ? -2.223 9.047 -9.352 1.00 91.25 96 THR A C 1
ATOM 735 O O . THR A 1 96 ? -2.493 7.894 -9.717 1.00 91.25 96 THR A O 1
ATOM 738 N N . PRO A 1 97 ? -2.116 10.042 -10.255 1.00 92.62 97 PRO A N 1
ATOM 739 C CA . PRO A 1 97 ? -2.157 9.795 -11.695 1.00 92.62 97 PRO A CA 1
ATOM 740 C C . PRO A 1 97 ? -1.147 8.740 -12.177 1.00 92.62 97 PRO A C 1
ATOM 742 O O . PRO A 1 97 ? -1.499 7.958 -13.059 1.00 92.62 97 PRO A O 1
ATOM 745 N N . PHE A 1 98 ? 0.044 8.671 -11.564 1.00 91.69 98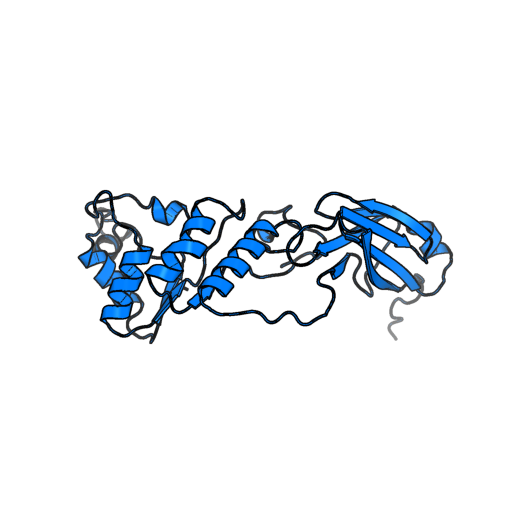 PHE A N 1
ATOM 746 C CA . PHE A 1 98 ? 1.045 7.621 -11.807 1.00 91.69 98 PHE A CA 1
ATOM 747 C C . PHE A 1 98 ? 0.440 6.236 -11.554 1.00 91.69 98 PHE A C 1
ATOM 749 O O . PHE A 1 98 ? 0.344 5.411 -12.463 1.00 91.69 98 PHE A O 1
ATOM 756 N N . MET A 1 99 ? -0.083 6.011 -10.344 1.00 92.94 99 MET A N 1
ATOM 757 C CA . MET A 1 99 ? -0.674 4.725 -9.959 1.00 92.94 99 MET A CA 1
ATOM 758 C C . MET A 1 99 ? -1.883 4.358 -10.815 1.00 92.94 99 MET A C 1
ATOM 760 O O . MET A 1 99 ? -2.056 3.195 -11.179 1.00 92.94 99 MET A O 1
ATOM 764 N N . HIS A 1 100 ? -2.716 5.339 -11.170 1.00 94.12 100 HIS A N 1
ATOM 765 C CA . HIS A 1 100 ? -3.836 5.131 -12.083 1.00 94.12 100 HIS A CA 1
ATOM 766 C C . HIS A 1 100 ? -3.372 4.661 -13.466 1.00 94.12 100 HIS A C 1
ATOM 768 O O . HIS A 1 100 ? -3.932 3.694 -13.987 1.00 94.12 100 HIS A O 1
ATOM 774 N N . ARG A 1 101 ? -2.378 5.330 -14.060 1.00 92.88 101 ARG A N 1
ATOM 775 C CA . ARG A 1 101 ? -1.860 4.992 -15.389 1.00 92.88 101 ARG A CA 1
ATOM 776 C C . ARG A 1 101 ? -1.186 3.622 -15.384 1.00 92.88 101 ARG A C 1
ATOM 778 O O . ARG A 1 101 ? -1.595 2.744 -16.143 1.00 92.88 101 ARG A O 1
ATOM 785 N N . LEU A 1 102 ? -0.268 3.398 -14.446 1.00 93.38 102 LEU A N 1
ATOM 786 C CA . LEU A 1 102 ? 0.464 2.143 -14.321 1.00 93.38 102 LEU A CA 1
ATOM 787 C C . LEU A 1 102 ? -0.481 0.941 -14.153 1.00 93.38 102 LEU A C 1
ATOM 789 O O . LEU A 1 102 ? -0.398 -0.030 -14.906 1.00 93.38 102 LEU A O 1
ATOM 793 N N . LEU A 1 103 ? -1.410 1.007 -13.190 1.00 94.00 103 LEU A N 1
ATOM 794 C CA . LEU A 1 103 ? -2.267 -0.129 -12.829 1.00 94.00 103 LEU A CA 1
ATOM 795 C C . LEU A 1 103 ? -3.423 -0.376 -13.804 1.00 94.00 103 LEU A C 1
ATOM 797 O O . LEU A 1 103 ? -3.891 -1.513 -13.904 1.00 94.00 103 LEU A O 1
ATOM 801 N N . LEU A 1 104 ? -3.938 0.664 -14.465 1.00 94.50 104 LEU A N 1
ATOM 802 C CA . LEU A 1 104 ? -5.140 0.561 -15.306 1.00 94.50 104 LEU A CA 1
ATOM 803 C C . LEU A 1 104 ? -4.861 0.654 -16.809 1.00 94.50 104 LEU A C 1
ATOM 805 O O . LEU A 1 104 ? -5.790 0.452 -17.588 1.00 94.50 104 LEU A O 1
ATOM 809 N N . SER A 1 105 ? -3.627 0.957 -17.213 1.00 93.75 105 SER A N 1
ATOM 810 C CA . SER A 1 105 ? -3.200 1.024 -18.613 1.00 93.75 105 SER A CA 1
ATOM 811 C C . SER A 1 105 ? -1.915 0.234 -18.809 1.00 93.75 105 SER A C 1
ATOM 813 O O . SER A 1 105 ? -1.926 -0.795 -19.481 1.00 93.75 105 SER A O 1
ATOM 815 N N . ASP A 1 106 ? -0.818 0.670 -18.196 1.00 93.25 106 ASP A N 1
ATOM 816 C CA . ASP A 1 106 ? 0.500 0.323 -18.724 1.00 93.25 106 ASP A CA 1
ATOM 817 C C . ASP A 1 106 ? 0.844 -1.150 -18.466 1.00 93.25 106 ASP A C 1
ATOM 819 O O . ASP A 1 106 ? 1.236 -1.855 -19.393 1.00 93.25 106 ASP A O 1
ATOM 823 N N . ILE A 1 107 ? 0.552 -1.668 -17.265 1.00 93.69 107 ILE A N 1
ATOM 824 C CA . ILE A 1 107 ? 0.677 -3.102 -16.943 1.00 93.69 107 ILE A CA 1
ATOM 825 C C . ILE A 1 107 ? -0.158 -3.978 -17.887 1.00 93.69 107 ILE A C 1
ATOM 827 O O . ILE A 1 107 ? 0.285 -5.054 -18.295 1.00 93.69 107 ILE A O 1
ATOM 831 N N . LEU A 1 108 ? -1.365 -3.527 -18.244 1.00 92.12 108 LEU A N 1
ATOM 832 C CA . LEU A 1 108 ? -2.284 -4.280 -19.101 1.00 92.12 108 LEU A CA 1
ATOM 833 C C . LEU A 1 108 ? -1.797 -4.296 -20.552 1.00 92.12 108 LEU A C 1
ATOM 835 O O . LEU A 1 108 ? -1.772 -5.350 -21.186 1.00 92.12 108 LEU A O 1
ATOM 839 N N . HIS A 1 109 ? -1.415 -3.129 -21.074 1.00 93.00 109 HIS A N 1
ATOM 840 C CA . HIS A 1 109 ? -0.966 -2.962 -22.453 1.00 93.00 109 HIS A CA 1
ATOM 841 C C . HIS A 1 109 ? 0.385 -3.632 -22.698 1.00 93.00 109 HIS A C 1
ATOM 843 O O . HIS A 1 109 ? 0.540 -4.348 -23.687 1.00 93.00 109 HIS A O 1
ATOM 849 N N . ALA A 1 110 ? 1.331 -3.450 -21.776 1.00 93.69 110 ALA A N 1
ATOM 850 C CA . ALA A 1 110 ? 2.662 -4.039 -21.850 1.00 93.69 110 ALA A CA 1
ATOM 851 C C . ALA A 1 110 ? 2.695 -5.521 -21.454 1.00 93.69 110 ALA A C 1
ATOM 853 O O . ALA A 1 110 ? 3.730 -6.162 -21.599 1.00 93.69 110 ALA A O 1
ATOM 854 N N . LYS A 1 111 ? 1.573 -6.078 -20.971 1.00 93.88 111 LYS A N 1
ATOM 855 C CA . LYS A 1 111 ? 1.455 -7.475 -20.521 1.00 93.88 111 LYS A CA 1
ATOM 856 C C . LYS A 1 111 ? 2.534 -7.851 -19.502 1.00 93.88 111 LYS A C 1
ATOM 858 O O . LYS A 1 111 ? 3.154 -8.905 -19.612 1.00 93.88 111 LYS A O 1
ATOM 863 N N . VAL A 1 112 ? 2.756 -6.980 -18.521 1.00 94.88 112 VAL A N 1
ATOM 864 C CA . VAL A 1 112 ? 3.719 -7.223 -17.439 1.00 94.88 112 VAL A CA 1
ATOM 865 C C . VAL A 1 112 ? 3.366 -8.538 -16.732 1.00 94.88 112 VAL A C 1
ATOM 867 O O . VAL A 1 112 ? 2.222 -8.729 -16.314 1.00 94.88 112 VAL A O 1
ATOM 870 N N . ASP A 1 113 ? 4.339 -9.444 -16.600 1.00 95.06 113 ASP A N 1
ATOM 871 C CA . ASP A 1 113 ? 4.105 -10.799 -16.086 1.00 95.06 113 ASP A CA 1
ATOM 872 C C . ASP A 1 113 ? 3.820 -10.803 -14.579 1.00 95.06 113 ASP A C 1
ATOM 874 O O . ASP A 1 113 ? 2.930 -11.515 -14.104 1.00 95.06 113 ASP A O 1
ATOM 878 N N . PHE A 1 114 ? 4.568 -9.991 -13.828 1.00 93.75 114 PHE A N 1
ATOM 879 C CA . PHE A 1 114 ? 4.436 -9.851 -12.381 1.00 93.75 114 PHE A CA 1
ATOM 880 C C . PHE A 1 114 ? 4.617 -8.390 -11.961 1.00 93.75 114 PHE A C 1
ATOM 882 O O . PHE A 1 114 ? 5.445 -7.671 -12.518 1.00 93.75 114 PHE A O 1
ATOM 889 N N . ALA A 1 115 ? 3.893 -7.955 -10.932 1.00 92.69 115 ALA A N 1
ATOM 890 C CA . ALA A 1 115 ? 4.077 -6.636 -10.339 1.00 92.69 115 ALA A CA 1
ATOM 891 C C . ALA A 1 115 ? 3.835 -6.696 -8.827 1.00 92.69 115 ALA A C 1
ATOM 893 O O . ALA A 1 115 ? 2.857 -7.298 -8.379 1.00 92.69 115 ALA A O 1
ATOM 894 N N . ALA A 1 116 ? 4.719 -6.072 -8.054 1.00 91.12 11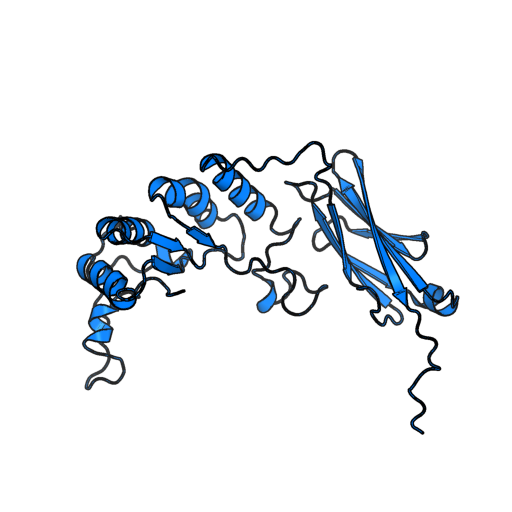6 ALA A N 1
ATOM 895 C CA . ALA A 1 116 ? 4.634 -5.967 -6.606 1.00 91.12 116 ALA A CA 1
ATOM 896 C C . ALA A 1 116 ? 4.689 -4.496 -6.191 1.00 91.12 116 ALA A C 1
ATOM 898 O O . ALA A 1 116 ? 5.618 -3.765 -6.530 1.00 91.12 116 ALA A O 1
ATOM 899 N N . ILE A 1 117 ? 3.660 -4.073 -5.463 1.00 89.31 117 ILE A N 1
ATOM 900 C CA . ILE A 1 117 ? 3.640 -2.752 -4.851 1.00 89.31 117 ILE A CA 1
ATOM 901 C C . ILE A 1 117 ? 4.637 -2.730 -3.686 1.00 89.31 117 ILE A C 1
ATOM 903 O O . ILE A 1 117 ? 4.763 -3.714 -2.952 1.00 89.31 117 ILE A O 1
ATOM 907 N N . TRP A 1 118 ? 5.365 -1.628 -3.542 1.00 87.38 118 TRP A N 1
ATOM 908 C CA . TRP A 1 118 ? 6.355 -1.442 -2.492 1.00 87.38 118 TRP A CA 1
ATOM 909 C C . TRP A 1 118 ? 5.679 -1.442 -1.119 1.00 87.38 118 TRP A C 1
ATOM 911 O O . TRP A 1 118 ? 4.688 -0.746 -0.918 1.00 87.38 118 TRP A O 1
ATOM 921 N N . VAL A 1 119 ? 6.231 -2.244 -0.203 1.00 75.50 119 VAL A N 1
ATOM 922 C CA . VAL A 1 119 ? 5.779 -2.429 1.188 1.00 75.50 119 VAL A CA 1
ATOM 923 C C . VAL A 1 119 ? 4.305 -2.844 1.292 1.00 75.50 119 VAL A C 1
ATOM 925 O O . VAL A 1 119 ? 3.446 -2.163 1.849 1.00 75.50 119 VAL A O 1
ATOM 928 N N . TRP A 1 120 ? 4.014 -4.060 0.820 1.00 69.62 120 TRP A N 1
ATOM 929 C CA . TRP A 1 120 ? 2.821 -4.804 1.247 1.00 69.62 120 TRP A CA 1
ATOM 930 C C . TRP A 1 120 ? 3.035 -5.415 2.642 1.00 69.62 120 TRP A C 1
ATOM 932 O O . TRP A 1 120 ? 2.955 -6.628 2.836 1.00 69.62 120 TRP A O 1
ATOM 942 N N . GLU A 1 121 ? 3.369 -4.583 3.622 1.00 66.50 121 GLU A N 1
ATOM 943 C CA . GLU A 1 121 ? 3.597 -5.016 4.997 1.00 66.50 121 GLU A CA 1
ATOM 944 C C . GLU A 1 121 ? 2.657 -4.278 5.942 1.00 66.50 121 GLU A C 1
ATOM 946 O O . GLU A 1 121 ? 2.254 -3.139 5.710 1.00 66.50 121 GLU A O 1
ATOM 951 N N . PHE A 1 122 ? 2.258 -4.980 6.997 1.00 65.31 122 PHE A N 1
ATOM 952 C CA . PHE A 1 122 ? 1.394 -4.451 8.036 1.00 65.31 122 PHE A CA 1
ATOM 953 C C . PHE A 1 122 ? 2.262 -4.219 9.273 1.00 65.31 122 PHE A C 1
ATOM 955 O O . PHE A 1 122 ? 2.526 -5.167 10.012 1.00 65.31 122 PHE A O 1
ATOM 962 N N . TYR A 1 123 ? 2.718 -2.976 9.459 1.00 67.88 123 TYR A N 1
ATOM 963 C CA . TYR A 1 123 ? 3.544 -2.511 10.580 1.00 67.88 123 TYR A CA 1
ATOM 964 C C . TYR A 1 123 ? 4.924 -3.166 10.682 1.00 67.88 123 TYR A C 1
ATOM 966 O O . TYR A 1 123 ? 5.105 -4.160 11.383 1.00 67.88 123 TYR A O 1
ATOM 974 N N . GLN A 1 124 ? 5.933 -2.549 10.060 1.00 57.59 124 GLN A N 1
ATOM 975 C CA . GLN A 1 124 ? 7.316 -3.044 10.116 1.00 57.59 124 GLN A CA 1
ATOM 976 C C . GLN A 1 124 ? 7.907 -3.118 11.532 1.00 57.59 124 GLN A C 1
ATOM 978 O O . GLN A 1 124 ? 8.705 -4.008 11.822 1.00 57.59 124 GLN A O 1
ATOM 983 N N . THR A 1 125 ? 7.549 -2.186 12.419 1.00 63.16 125 THR A N 1
ATOM 984 C CA . THR A 1 125 ? 8.212 -2.044 13.731 1.00 63.16 125 THR A CA 1
ATOM 985 C C . THR A 1 125 ? 7.257 -1.801 14.897 1.00 63.16 125 THR A C 1
ATOM 987 O O . THR A 1 125 ? 7.536 -2.249 16.009 1.00 63.16 125 THR A O 1
ATOM 990 N N . SER A 1 126 ? 6.122 -1.139 14.656 1.00 70.69 126 SER A N 1
ATOM 991 C CA . SER A 1 126 ? 5.200 -0.688 15.704 1.00 70.69 126 SER A CA 1
ATOM 992 C C . SER A 1 126 ? 3.748 -0.800 15.238 1.00 70.69 126 SER A C 1
ATOM 994 O O . SER A 1 126 ? 3.308 -0.045 14.374 1.00 70.69 126 SER A O 1
ATOM 996 N N . THR A 1 127 ? 2.946 -1.670 15.859 1.00 71.81 127 THR A N 1
ATOM 997 C CA . THR A 1 127 ? 1.549 -1.916 15.434 1.00 71.81 127 THR A CA 1
ATOM 998 C C . THR A 1 127 ? 0.561 -0.770 15.710 1.00 71.81 127 THR A C 1
ATOM 1000 O O . THR A 1 127 ? -0.633 -0.885 15.438 1.00 71.81 127 THR A O 1
ATOM 1003 N N . TYR A 1 128 ? 1.041 0.347 16.262 1.00 74.88 128 TYR A N 1
ATOM 1004 C CA . TYR A 1 128 ? 0.261 1.541 16.612 1.00 74.88 128 TYR A CA 1
ATOM 1005 C C . TYR A 1 128 ? 0.728 2.828 15.900 1.00 74.88 128 TYR A C 1
ATOM 1007 O O . TYR A 1 128 ? 0.167 3.902 16.167 1.00 74.88 128 TYR A O 1
ATOM 1015 N N . GLU A 1 129 ? 1.741 2.739 15.029 1.00 73.56 129 GLU A N 1
ATOM 1016 C CA . GLU A 1 129 ? 2.409 3.860 14.337 1.00 73.56 129 GLU A CA 1
ATOM 1017 C C . GLU A 1 129 ? 2.173 3.796 12.823 1.00 73.56 129 GLU A C 1
ATOM 1019 O O . GLU A 1 129 ? 3.071 3.647 11.999 1.00 73.56 129 GLU A O 1
ATOM 1024 N N . THR A 1 130 ? 0.900 3.898 12.467 1.00 71.81 130 THR A N 1
ATOM 1025 C CA . THR A 1 130 ? 0.392 3.948 11.096 1.00 71.81 130 THR A CA 1
ATOM 1026 C C . THR A 1 130 ? 0.772 5.273 10.419 1.00 71.81 130 THR A C 1
ATOM 1028 O O . THR A 1 130 ? 0.348 6.326 10.910 1.00 71.81 130 THR A O 1
ATOM 1031 N N . LEU A 1 131 ? 1.502 5.245 9.293 1.00 73.88 131 LEU A N 1
ATOM 1032 C CA . LEU A 1 131 ? 1.711 6.399 8.388 1.00 73.88 131 LEU A CA 1
ATOM 1033 C C . LEU A 1 131 ? 2.155 7.712 9.078 1.00 73.88 131 LEU A C 1
ATOM 1035 O O . LEU A 1 131 ? 1.824 8.813 8.641 1.00 73.88 131 LEU A O 1
ATOM 1039 N N . ASN A 1 132 ? 2.878 7.616 10.189 1.00 73.12 132 ASN A N 1
ATOM 1040 C CA . ASN A 1 132 ? 3.295 8.751 11.020 1.00 73.12 132 ASN A CA 1
ATOM 1041 C C . ASN A 1 132 ? 4.819 8.941 11.038 1.00 73.12 132 ASN A C 1
ATOM 1043 O O . ASN A 1 132 ? 5.309 9.890 11.651 1.00 73.12 132 ASN A O 1
ATOM 1047 N N . THR A 1 133 ? 5.561 8.045 10.384 1.00 75.50 133 THR A N 1
ATOM 1048 C CA . THR A 1 133 ? 7.021 8.071 10.293 1.00 75.50 133 THR A CA 1
ATOM 1049 C C . THR A 1 133 ? 7.482 7.699 8.885 1.00 75.50 133 THR A C 1
ATOM 1051 O O . THR A 1 133 ? 6.742 7.086 8.120 1.00 75.50 133 THR A O 1
ATOM 1054 N N . GLU A 1 134 ? 8.722 8.048 8.543 1.00 76.25 134 GLU A N 1
ATOM 1055 C CA . GLU A 1 134 ? 9.342 7.664 7.268 1.00 76.25 134 GLU A CA 1
ATOM 1056 C C . GLU A 1 134 ? 9.327 6.144 6.999 1.00 76.25 134 GLU A C 1
ATOM 1058 O O . GLU A 1 134 ? 8.992 5.766 5.878 1.00 76.25 134 GLU A O 1
ATOM 1063 N N . PRO A 1 135 ? 9.609 5.259 7.981 1.00 74.50 135 PRO A N 1
ATOM 1064 C CA . PRO A 1 135 ? 9.510 3.811 7.779 1.00 74.50 135 PRO A CA 1
ATOM 1065 C C . PRO A 1 135 ? 8.104 3.303 7.447 1.00 74.50 135 PRO A C 1
ATOM 1067 O O . PRO A 1 135 ? 7.974 2.390 6.644 1.00 74.50 135 PRO A O 1
ATOM 1070 N N . THR A 1 136 ? 7.055 3.892 8.032 1.00 74.75 136 THR A N 1
ATOM 1071 C CA . THR A 1 136 ? 5.678 3.379 7.905 1.00 74.75 136 THR A CA 1
ATOM 1072 C C . THR A 1 136 ? 4.844 4.111 6.859 1.00 74.75 136 THR A C 1
ATOM 1074 O O . THR A 1 136 ? 3.680 3.773 6.662 1.00 74.75 136 THR A O 1
ATOM 1077 N N . ARG A 1 137 ? 5.405 5.113 6.161 1.00 77.94 137 ARG A N 1
ATOM 1078 C CA . ARG A 1 137 ? 4.668 5.938 5.180 1.00 77.94 137 ARG A CA 1
ATOM 1079 C C . ARG A 1 137 ? 4.283 5.204 3.887 1.00 77.94 137 ARG A C 1
ATOM 1081 O O . ARG A 1 137 ? 3.519 5.752 3.099 1.00 77.94 137 ARG A O 1
ATOM 1088 N N . PHE A 1 138 ? 4.840 4.016 3.652 1.00 76.50 138 PHE A N 1
ATOM 1089 C CA . PHE A 1 138 ? 4.543 3.179 2.485 1.00 76.50 138 PHE A CA 1
ATOM 1090 C C . PHE A 1 138 ? 3.609 2.005 2.810 1.00 76.50 138 PHE A C 1
ATOM 1092 O O . PHE A 1 138 ? 3.200 1.299 1.893 1.00 76.50 138 PHE A O 1
ATOM 1099 N N . ASP A 1 139 ? 3.252 1.810 4.083 1.00 80.62 139 ASP A N 1
ATOM 1100 C CA . ASP A 1 139 ? 2.391 0.709 4.506 1.00 80.62 139 ASP A CA 1
ATOM 1101 C C . ASP A 1 139 ? 1.012 0.815 3.837 1.00 80.62 139 ASP A C 1
ATOM 1103 O O . ASP A 1 139 ? 0.331 1.847 3.879 1.00 80.62 139 ASP A O 1
ATOM 1107 N N . ILE A 1 140 ? 0.564 -0.288 3.240 1.00 82.25 140 ILE A N 1
ATOM 1108 C CA . ILE A 1 140 ? -0.762 -0.378 2.628 1.00 82.25 140 ILE A CA 1
ATOM 1109 C C . ILE A 1 140 ? -1.720 -0.993 3.631 1.00 82.25 140 ILE A C 1
ATOM 1111 O O . ILE A 1 140 ? -1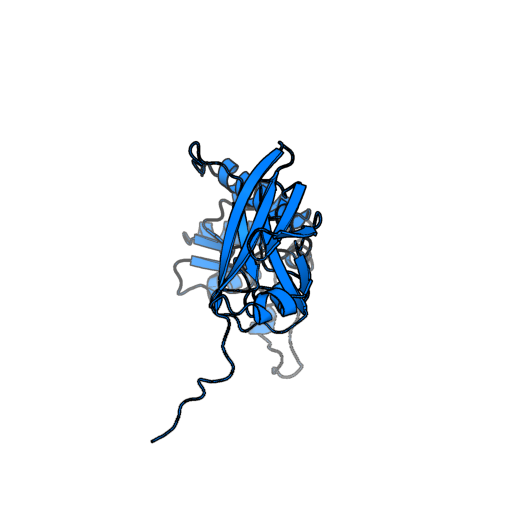.795 -2.213 3.791 1.00 82.25 140 ILE A O 1
ATOM 1115 N N . GLU A 1 141 ? -2.521 -0.141 4.262 1.00 82.00 141 GLU A N 1
ATOM 1116 C CA . GLU A 1 141 ? -3.542 -0.581 5.203 1.00 82.00 141 GLU A CA 1
ATOM 1117 C C . GLU A 1 141 ? -4.963 -0.134 4.827 1.00 82.00 141 GLU A C 1
ATOM 1119 O O . GLU A 1 141 ? -5.160 0.888 4.155 1.00 82.00 141 GLU A O 1
ATOM 1124 N N . PRO A 1 142 ? -5.994 -0.888 5.255 1.00 84.50 142 PRO A N 1
ATOM 1125 C CA . PRO A 1 142 ? -7.376 -0.499 5.019 1.00 84.50 142 PRO A CA 1
ATOM 1126 C C . PRO A 1 142 ? -7.715 0.854 5.667 1.00 84.50 142 PRO A C 1
ATOM 1128 O O . PRO A 1 142 ? -7.105 1.255 6.654 1.00 84.50 142 PRO A O 1
ATOM 1131 N N . ALA A 1 143 ? -8.719 1.544 5.119 1.00 84.56 143 ALA A N 1
ATOM 1132 C CA . ALA A 1 143 ? -9.067 2.945 5.390 1.00 84.56 143 ALA A CA 1
ATOM 1133 C C . ALA A 1 143 ? -8.075 3.984 4.847 1.00 84.56 143 ALA A C 1
ATOM 1135 O O . ALA A 1 143 ? -8.500 4.826 4.054 1.00 84.56 143 ALA A O 1
ATOM 1136 N N . TYR A 1 144 ? -6.789 3.923 5.194 1.00 83.81 144 TYR A N 1
ATOM 1137 C CA . TYR A 1 144 ? -5.811 4.895 4.693 1.00 83.81 144 TYR A CA 1
ATOM 1138 C C . TYR A 1 144 ? -5.468 4.695 3.220 1.00 83.81 144 TYR A C 1
ATOM 1140 O O . TYR A 1 144 ? -5.647 5.601 2.407 1.00 83.81 144 TYR A O 1
ATOM 1148 N N . ALA A 1 145 ? -5.053 3.483 2.859 1.00 84.06 145 ALA A N 1
ATOM 1149 C CA . ALA A 1 145 ? -4.678 3.128 1.497 1.00 84.06 145 ALA A CA 1
ATOM 1150 C C . ALA A 1 145 ? -5.873 2.584 0.695 1.00 84.06 145 ALA A C 1
ATOM 1152 O O . ALA A 1 145 ? -5.698 1.892 -0.306 1.00 84.06 145 ALA A O 1
ATOM 1153 N N . GLU A 1 146 ? -7.114 2.885 1.100 1.00 85.06 146 GLU A N 1
ATOM 1154 C CA . GLU A 1 146 ? -8.315 2.316 0.475 1.00 85.06 146 GLU A CA 1
ATOM 1155 C C . GLU A 1 146 ? -8.406 2.657 -1.019 1.00 85.06 146 GLU A C 1
ATOM 1157 O O . GLU A 1 146 ? -8.806 1.821 -1.825 1.00 85.06 146 GLU A O 1
ATOM 1162 N N . ARG A 1 147 ? -7.973 3.858 -1.422 1.00 87.38 147 ARG A N 1
ATOM 1163 C CA . ARG A 1 147 ? -7.925 4.235 -2.844 1.00 87.38 147 ARG A CA 1
ATOM 1164 C C . ARG A 1 147 ? -6.923 3.373 -3.622 1.00 87.38 147 ARG A C 1
ATOM 1166 O O . ARG A 1 147 ? -7.254 2.883 -4.699 1.00 87.38 147 ARG A O 1
ATOM 1173 N N . THR A 1 148 ? -5.743 3.126 -3.059 1.00 88.50 148 THR A N 1
ATOM 1174 C CA . THR A 1 148 ? -4.725 2.233 -3.634 1.00 88.50 148 THR A CA 1
ATOM 1175 C C . THR A 1 148 ? -5.244 0.797 -3.730 1.00 88.50 148 THR A C 1
AT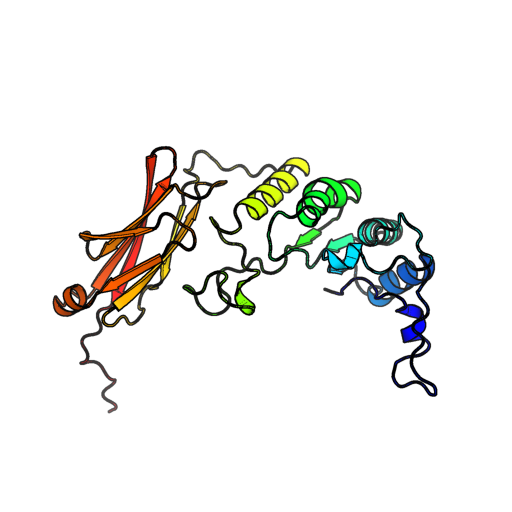OM 1177 O O . THR A 1 148 ? -5.172 0.174 -4.787 1.00 88.50 148 THR A O 1
ATOM 1180 N N . ILE A 1 149 ? -5.870 0.287 -2.664 1.00 87.50 149 ILE A N 1
ATOM 1181 C CA . ILE A 1 149 ? -6.494 -1.043 -2.628 1.00 87.50 149 ILE A CA 1
ATOM 1182 C C . ILE A 1 149 ? -7.592 -1.164 -3.698 1.00 87.50 149 ILE A C 1
ATOM 1184 O O . ILE A 1 149 ? -7.677 -2.185 -4.384 1.00 87.50 149 ILE A O 1
ATOM 1188 N N . GLN A 1 150 ? -8.424 -0.132 -3.886 1.00 87.75 150 GLN A N 1
ATOM 1189 C CA . GLN A 1 150 ? -9.428 -0.100 -4.953 1.00 87.75 150 GLN A CA 1
ATOM 1190 C C . GLN A 1 150 ? -8.795 -0.163 -6.349 1.00 87.75 150 GLN A C 1
ATOM 1192 O O . GLN A 1 150 ? -9.297 -0.900 -7.201 1.00 87.75 150 GLN A O 1
ATOM 1197 N N . LEU A 1 151 ? -7.704 0.573 -6.590 1.00 91.12 151 LEU A N 1
ATOM 1198 C CA . LEU A 1 151 ? -6.981 0.524 -7.863 1.00 91.12 151 LEU A CA 1
ATOM 1199 C C . LEU A 1 151 ? -6.418 -0.866 -8.147 1.00 91.12 151 LEU A C 1
ATOM 1201 O O . LEU A 1 151 ? -6.651 -1.399 -9.232 1.00 91.12 151 LEU A O 1
ATOM 1205 N N . LEU A 1 152 ? -5.761 -1.486 -7.165 1.00 89.62 152 LEU A N 1
ATOM 1206 C CA . LEU A 1 152 ? -5.232 -2.847 -7.286 1.00 89.62 152 LEU A CA 1
ATOM 1207 C C . LEU A 1 152 ? -6.347 -3.853 -7.599 1.00 89.62 152 LEU A C 1
ATOM 1209 O O . LEU A 1 152 ? -6.221 -4.665 -8.515 1.00 89.62 152 LEU A O 1
ATOM 1213 N N . LYS A 1 153 ? -7.490 -3.756 -6.908 1.00 87.69 153 LYS A N 1
ATOM 1214 C CA . LYS A 1 153 ? -8.668 -4.597 -7.184 1.00 87.69 153 LYS A CA 1
ATOM 1215 C C . LYS A 1 153 ? -9.221 -4.378 -8.589 1.00 87.69 153 LYS A C 1
ATOM 1217 O O . LYS A 1 153 ? -9.604 -5.339 -9.256 1.00 87.69 153 LYS A O 1
ATOM 1222 N N . ARG A 1 154 ? -9.285 -3.126 -9.049 1.00 90.38 154 ARG A N 1
ATOM 1223 C CA . ARG A 1 154 ? -9.747 -2.798 -10.403 1.00 90.38 154 ARG A CA 1
ATOM 1224 C C . ARG A 1 154 ? -8.799 -3.364 -11.458 1.00 90.38 154 ARG A C 1
ATOM 1226 O O . ARG A 1 154 ? -9.283 -3.977 -12.404 1.00 90.38 154 ARG A O 1
ATOM 1233 N N . SER A 1 155 ? -7.491 -3.218 -11.264 1.00 91.19 155 SER A N 1
ATOM 1234 C CA . SER A 1 155 ? -6.464 -3.798 -12.134 1.00 91.19 155 SER A CA 1
ATOM 1235 C C . SER A 1 155 ? -6.587 -5.324 -12.211 1.00 91.19 155 SER A C 1
ATOM 1237 O O . SER A 1 155 ? -6.710 -5.881 -13.301 1.00 91.19 155 SER A O 1
ATOM 1239 N N . ALA A 1 156 ? -6.710 -6.003 -11.065 1.00 88.50 156 ALA A N 1
ATOM 1240 C CA . ALA A 1 156 ? -6.921 -7.451 -11.011 1.00 88.50 156 ALA A CA 1
ATOM 1241 C C . ALA A 1 156 ? -8.176 -7.894 -11.789 1.00 88.50 156 ALA A C 1
ATOM 1243 O O . ALA A 1 156 ? -8.131 -8.858 -12.555 1.00 88.50 156 ALA A O 1
ATOM 1244 N N . ASN A 1 157 ? -9.285 -7.160 -11.655 1.00 88.75 157 ASN A N 1
ATOM 1245 C CA . ASN A 1 157 ? -10.502 -7.435 -12.419 1.00 88.75 157 ASN A CA 1
ATOM 1246 C C . ASN A 1 157 ? -10.302 -7.259 -13.934 1.00 88.75 157 ASN A C 1
ATOM 1248 O O . ASN A 1 157 ? -10.811 -8.077 -14.699 1.00 88.75 157 ASN A O 1
ATOM 1252 N N . LEU A 1 158 ? -9.565 -6.228 -14.368 1.00 90.81 158 LEU A N 1
ATOM 1253 C CA . LEU A 1 158 ? -9.237 -5.997 -15.783 1.00 90.81 158 LEU A CA 1
ATOM 1254 C C . LEU A 1 158 ? -8.333 -7.100 -16.352 1.00 90.81 158 LEU A C 1
ATOM 1256 O O . LEU A 1 158 ? -8.518 -7.506 -17.495 1.00 90.81 158 LEU A O 1
ATOM 1260 N N . LEU A 1 159 ? -7.441 -7.664 -15.533 1.00 88.62 159 LEU A N 1
ATOM 1261 C CA . LEU A 1 159 ? -6.640 -8.852 -15.859 1.00 88.62 159 LEU A CA 1
ATOM 1262 C C . LEU A 1 159 ? -7.453 -10.164 -15.873 1.00 88.62 159 LEU A C 1
ATOM 1264 O O . LEU A 1 159 ? -6.884 -11.250 -15.993 1.00 88.62 159 LEU A O 1
ATOM 1268 N N . GLY A 1 160 ? -8.776 -10.107 -15.683 1.00 85.94 160 GLY A N 1
ATOM 1269 C CA . GLY A 1 160 ? -9.633 -11.290 -15.587 1.00 85.94 160 GLY A CA 1
ATOM 1270 C C . GLY A 1 160 ? -9.419 -12.108 -14.307 1.00 85.94 160 GLY A C 1
ATOM 1271 O O . GLY A 1 160 ? -9.992 -13.190 -14.161 1.00 85.94 160 GLY A O 1
ATOM 1272 N N . LYS A 1 161 ? -8.634 -11.604 -13.347 1.00 78.56 161 LYS A N 1
ATOM 1273 C CA . LYS A 1 161 ? -8.429 -12.214 -12.029 1.00 78.56 161 LYS A CA 1
ATOM 1274 C C . LYS A 1 161 ? -9.607 -11.836 -11.131 1.00 78.56 161 LYS A C 1
ATOM 1276 O O . LYS A 1 161 ? -9.509 -10.969 -10.266 1.00 78.56 161 LYS A O 1
ATOM 1281 N N . ARG A 1 162 ? -10.764 -12.466 -11.355 1.00 67.81 162 ARG A N 1
ATOM 1282 C CA . ARG A 1 162 ? -11.932 -12.281 -10.482 1.00 67.81 162 ARG A CA 1
ATOM 1283 C C . ARG A 1 162 ? -11.636 -12.853 -9.100 1.00 67.81 162 ARG A C 1
ATOM 1285 O O . ARG A 1 162 ? -11.581 -14.067 -8.925 1.00 67.81 162 ARG A O 1
ATOM 1292 N N . ILE A 1 163 ? -11.510 -11.976 -8.109 1.00 63.69 163 ILE A N 1
ATOM 1293 C CA . ILE A 1 163 ? -11.500 -12.382 -6.704 1.00 63.69 163 ILE A CA 1
ATOM 1294 C C . ILE A 1 163 ? -12.944 -12.707 -6.319 1.00 63.69 163 ILE A C 1
ATOM 1296 O O . ILE A 1 163 ? -13.778 -11.812 -6.176 1.00 63.69 163 ILE A O 1
ATOM 1300 N N . TRP A 1 164 ? -13.253 -13.995 -6.175 1.00 58.19 164 TRP A N 1
ATOM 1301 C CA . TRP A 1 164 ? -14.551 -14.443 -5.676 1.00 58.19 164 TRP A CA 1
ATOM 1302 C C . TRP A 1 164 ? -14.600 -14.235 -4.159 1.00 58.19 164 TRP A C 1
ATOM 1304 O O . TRP A 1 164 ? -14.270 -15.115 -3.367 1.00 58.19 164 TRP A O 1
ATOM 1314 N N . LEU A 1 165 ? -14.980 -13.030 -3.742 1.00 60.00 165 LEU A N 1
ATOM 1315 C CA . LEU A 1 165 ? -15.415 -12.788 -2.374 1.00 60.00 165 LEU A CA 1
ATOM 1316 C C . LEU A 1 165 ? -16.810 -13.414 -2.279 1.00 60.00 165 LEU A C 1
ATOM 1318 O O . LEU A 1 165 ? -17.750 -12.890 -2.869 1.00 60.00 165 LEU A O 1
ATOM 1322 N N . GLY A 1 166 ? -16.940 -14.579 -1.640 1.00 59.25 166 GLY A N 1
ATOM 1323 C CA . GLY A 1 166 ? -18.247 -15.210 -1.422 1.00 59.25 166 GLY A CA 1
ATOM 1324 C C . GLY A 1 166 ? -19.211 -14.314 -0.627 1.00 59.25 166 GLY A C 1
ATOM 1325 O O . GLY A 1 166 ? -18.940 -13.145 -0.370 1.00 59.25 166 GLY A O 1
ATOM 1326 N N . SER A 1 167 ? -20.328 -14.858 -0.141 1.00 58.94 167 SER A N 1
ATOM 1327 C CA . SER A 1 167 ? -21.347 -14.106 0.625 1.00 58.94 167 SER A CA 1
ATOM 1328 C C . SER A 1 167 ? -20.895 -13.611 2.015 1.00 58.94 167 SER A C 1
ATOM 1330 O O . SER A 1 167 ? -21.724 -13.314 2.876 1.00 58.94 167 SER A O 1
ATOM 1332 N N . GLN A 1 168 ? -19.592 -13.574 2.290 1.00 64.56 168 GLN A N 1
ATOM 1333 C CA . GLN A 1 168 ? -19.053 -13.152 3.572 1.00 64.56 168 GLN A CA 1
ATOM 1334 C C . GLN A 1 168 ? -19.051 -11.623 3.648 1.00 64.56 168 GLN A C 1
ATOM 1336 O O . GLN A 1 168 ? -18.607 -10.951 2.720 1.00 64.56 168 GLN A O 1
ATOM 1341 N N . SER A 1 169 ? -19.508 -11.072 4.778 1.00 74.44 169 SER A N 1
ATOM 1342 C CA . SER A 1 169 ? -19.420 -9.630 5.030 1.00 74.44 169 SER A CA 1
ATOM 1343 C C . SER A 1 169 ? -17.985 -9.147 4.811 1.00 74.44 169 SER A C 1
ATOM 1345 O O . SER A 1 169 ? -17.043 -9.707 5.385 1.00 74.44 169 SER A O 1
ATOM 1347 N N . THR A 1 170 ? -17.842 -8.122 3.974 1.00 85.94 170 THR A N 1
ATOM 1348 C CA . THR A 1 170 ? -16.575 -7.452 3.681 1.00 85.94 170 THR A CA 1
ATOM 1349 C C . THR A 1 170 ? -16.129 -6.538 4.814 1.00 85.94 170 THR A C 1
ATOM 1351 O O . THR A 1 170 ? -14.955 -6.178 4.868 1.00 85.94 170 THR A O 1
ATOM 1354 N N . LEU A 1 171 ? -17.037 -6.218 5.745 1.00 92.94 171 LEU A N 1
ATOM 1355 C CA . LEU A 1 171 ? -16.728 -5.448 6.935 1.00 92.94 171 LEU A CA 1
ATOM 1356 C C . LEU A 1 171 ? -15.762 -6.223 7.832 1.00 92.94 171 LEU A C 1
ATOM 1358 O O . LEU A 1 171 ? -16.030 -7.341 8.300 1.00 92.94 171 LEU A O 1
ATOM 1362 N N . ARG A 1 172 ? -14.616 -5.600 8.073 1.00 92.50 172 ARG A N 1
ATOM 1363 C CA . ARG A 1 172 ? -13.536 -6.111 8.906 1.00 92.50 172 ARG A CA 1
ATOM 1364 C C . ARG A 1 172 ? -13.043 -5.005 9.821 1.00 92.50 172 ARG A C 1
ATOM 1366 O O . ARG A 1 172 ? -12.989 -3.845 9.427 1.00 92.50 172 ARG A O 1
ATOM 1373 N N . VAL A 1 173 ? -12.679 -5.403 11.030 1.00 94.81 173 VAL A N 1
ATOM 1374 C CA . VAL A 1 173 ? -11.975 -4.578 12.007 1.00 94.81 173 VAL A CA 1
ATOM 1375 C C . VAL A 1 173 ? -10.963 -5.456 12.713 1.00 94.81 173 VAL A C 1
ATOM 1377 O O . VAL A 1 173 ? -11.245 -6.628 12.970 1.00 94.81 173 VAL A O 1
ATOM 1380 N N . ILE A 1 174 ? -9.791 -4.901 12.981 1.00 92.50 174 ILE A N 1
ATOM 1381 C CA . ILE A 1 174 ? -8.729 -5.544 13.744 1.00 92.50 174 ILE A CA 1
ATOM 1382 C C . ILE A 1 174 ? -8.213 -4.505 14.728 1.00 92.50 174 ILE A C 1
ATOM 1384 O O . ILE A 1 174 ? -7.891 -3.385 14.332 1.00 92.50 174 ILE A O 1
ATOM 1388 N N . LEU A 1 175 ? -8.156 -4.873 16.006 1.00 92.38 175 LEU A N 1
ATOM 1389 C CA . LEU A 1 175 ? -7.443 -4.088 17.004 1.00 92.38 175 LEU A CA 1
ATOM 1390 C C . LEU A 1 175 ? -5.945 -4.318 16.789 1.00 92.38 175 LEU A C 1
ATOM 1392 O O . LEU A 1 175 ? -5.485 -5.457 16.831 1.00 92.38 175 LEU A O 1
ATOM 1396 N N . THR A 1 176 ? -5.202 -3.250 16.546 1.00 90.56 176 THR A N 1
ATOM 1397 C CA . THR A 1 176 ? -3.766 -3.310 16.248 1.00 90.56 176 THR A CA 1
ATOM 1398 C C . THR A 1 176 ? -2.923 -2.952 17.463 1.00 90.56 176 THR A C 1
ATOM 1400 O O . THR A 1 176 ? -1.764 -3.351 17.565 1.00 90.56 176 THR A O 1
ATOM 1403 N N . TRP A 1 177 ? -3.524 -2.269 18.438 1.00 90.81 177 TRP A N 1
ATOM 1404 C CA . TRP A 1 177 ? -2.922 -2.016 19.737 1.00 90.81 177 TRP A CA 1
ATOM 1405 C C . TRP A 1 177 ? -4.000 -1.702 20.786 1.00 90.81 177 TRP A C 1
ATOM 1407 O O . TRP A 1 177 ? -4.970 -1.010 20.463 1.00 90.81 177 TRP A O 1
ATOM 1417 N N . PRO A 1 178 ? -3.848 -2.142 22.043 1.00 91.06 178 PRO A N 1
ATOM 1418 C CA . PRO A 1 178 ? -2.819 -3.050 22.553 1.00 91.06 178 PRO A CA 1
ATOM 1419 C C . PRO A 1 178 ? -2.981 -4.495 22.058 1.00 91.06 178 PRO A C 1
ATOM 1421 O O . PRO A 1 178 ? -4.090 -5.019 21.953 1.00 91.06 178 PRO A O 1
ATOM 1424 N N . LEU A 1 179 ? -1.858 -5.143 21.742 1.00 87.06 179 LEU A N 1
ATOM 1425 C CA . LEU A 1 179 ? -1.839 -6.562 21.374 1.00 87.06 179 LEU A CA 1
ATOM 1426 C C . LEU A 1 179 ? -2.101 -7.449 22.606 1.00 87.06 179 LEU A C 1
ATOM 1428 O O . LEU A 1 179 ? -1.880 -6.997 23.734 1.00 87.06 179 LEU A O 1
ATOM 1432 N N . PRO A 1 180 ? -2.549 -8.707 22.425 1.00 85.44 180 PRO A N 1
ATOM 1433 C CA . PRO A 1 180 ? -2.584 -9.675 23.517 1.00 85.44 180 PRO A CA 1
ATOM 1434 C C . PRO A 1 180 ? -1.250 -9.701 24.278 1.00 85.44 180 PRO A C 1
ATOM 1436 O O . PRO A 1 180 ? -0.185 -9.614 23.667 1.00 85.44 180 PRO A O 1
ATOM 1439 N N . CYS A 1 181 ? -1.318 -9.787 25.609 1.00 77.75 181 CYS A N 1
ATOM 1440 C CA . CYS A 1 181 ? -0.159 -9.758 26.519 1.00 77.75 181 CYS A CA 1
ATOM 1441 C C . CYS A 1 181 ? 0.644 -8.437 26.556 1.00 77.75 181 CYS A C 1
ATOM 1443 O O . CYS A 1 181 ? 1.674 -8.370 27.231 1.00 77.75 181 CYS A O 1
ATOM 1445 N N . ALA A 1 182 ? 0.203 -7.372 25.876 1.00 82.19 182 ALA A N 1
ATOM 1446 C CA . ALA A 1 182 ? 0.838 -6.065 26.010 1.00 82.19 182 ALA A CA 1
ATOM 1447 C C . ALA A 1 182 ? 0.707 -5.544 27.450 1.00 82.19 182 ALA A C 1
ATOM 1449 O O . ALA A 1 182 ? -0.378 -5.546 28.034 1.00 82.19 182 ALA A O 1
ATOM 1450 N N . LYS A 1 183 ? 1.817 -5.051 28.010 1.00 77.38 183 LYS A N 1
ATOM 1451 C CA . LYS A 1 183 ? 1.810 -4.381 29.313 1.00 77.38 183 LYS A CA 1
ATOM 1452 C C . LYS A 1 183 ? 1.238 -2.981 29.145 1.00 77.38 183 LYS A C 1
ATOM 1454 O O . LYS A 1 183 ? 1.818 -2.161 28.437 1.00 77.38 183 LYS A O 1
ATOM 1459 N N . VAL A 1 184 ? 0.120 -2.715 29.808 1.00 79.62 184 VAL A N 1
ATOM 1460 C CA . VAL A 1 184 ? -0.556 -1.415 29.777 1.00 79.62 184 VAL A CA 1
ATOM 1461 C C . VAL A 1 184 ? -0.549 -0.783 31.162 1.00 79.62 184 VAL A C 1
ATOM 1463 O O . VAL A 1 184 ? -0.796 -1.455 32.162 1.00 79.62 184 VAL A O 1
ATOM 1466 N N . THR A 1 185 ? -0.253 0.512 31.232 1.00 76.62 185 THR A N 1
ATOM 1467 C CA . THR A 1 185 ? -0.291 1.291 32.474 1.00 76.62 185 THR A CA 1
ATOM 1468 C C . THR A 1 185 ? -0.951 2.638 32.204 1.00 76.62 185 THR A C 1
ATOM 1470 O O . THR A 1 185 ? -0.633 3.316 31.230 1.00 76.62 185 THR A O 1
ATOM 1473 N N . GLY A 1 186 ? -1.901 3.026 33.057 1.00 83.81 186 GLY A N 1
ATOM 1474 C CA . GLY A 1 186 ? -2.568 4.324 32.964 1.00 83.81 186 GLY A CA 1
ATOM 1475 C C . GLY A 1 186 ? -3.245 4.585 31.616 1.00 83.81 186 GLY A C 1
ATOM 1476 O O . GLY A 1 186 ? -4.028 3.768 31.122 1.00 83.81 186 GLY A O 1
ATOM 1477 N N . VAL A 1 187 ? -2.936 5.743 31.028 1.00 90.19 187 VAL A N 1
ATOM 1478 C CA . VAL A 1 187 ? -3.459 6.166 29.725 1.00 90.19 187 VAL A CA 1
ATOM 1479 C C . VAL A 1 187 ? -2.799 5.361 28.611 1.00 90.19 187 VAL A C 1
ATOM 1481 O O . VAL A 1 187 ? -1.608 5.486 28.347 1.00 90.19 187 VAL A O 1
ATOM 1484 N N . THR A 1 188 ? -3.604 4.561 27.922 1.00 90.38 188 THR A N 1
ATOM 1485 C CA . THR A 1 188 ? -3.179 3.685 26.832 1.00 90.38 188 THR A CA 1
ATOM 1486 C C . THR A 1 188 ? -3.856 4.106 25.533 1.00 90.38 188 THR A C 1
ATOM 1488 O O . THR A 1 188 ? -5.066 4.336 25.490 1.00 90.38 188 THR A O 1
ATOM 1491 N N . LYS A 1 189 ? -3.083 4.187 24.446 1.00 92.06 189 LYS A N 1
ATOM 1492 C CA . LYS A 1 189 ? -3.636 4.348 23.096 1.00 92.06 189 LYS A CA 1
ATOM 1493 C C . LYS A 1 189 ? -4.311 3.039 22.684 1.00 92.06 189 LYS A C 1
ATOM 1495 O O . LYS A 1 189 ? -3.704 1.982 22.765 1.00 92.06 189 LYS A O 1
ATOM 1500 N N . LEU A 1 190 ? -5.541 3.107 22.209 1.00 94.00 190 LEU A N 1
ATOM 1501 C CA . LEU A 1 190 ? -6.236 2.026 21.522 1.00 94.00 190 LEU A CA 1
ATOM 1502 C C . LEU A 1 190 ? -6.161 2.336 20.030 1.00 94.00 190 LEU A C 1
ATOM 1504 O O . LEU A 1 190 ? -6.428 3.472 19.644 1.00 94.00 190 LEU A O 1
ATOM 1508 N N . SER A 1 191 ? -5.759 1.375 19.205 1.00 93.31 191 SER A N 1
ATOM 1509 C CA . SER A 1 191 ? -5.629 1.540 17.753 1.00 93.31 191 SER A CA 1
ATOM 1510 C C . SER A 1 191 ? -6.293 0.378 17.030 1.00 93.31 191 SER A C 1
ATOM 1512 O O . SER A 1 191 ? -6.231 -0.769 17.481 1.00 93.31 191 SER A O 1
ATOM 1514 N N . ALA A 1 192 ? -6.955 0.679 15.920 1.00 93.38 192 ALA A N 1
ATOM 1515 C CA . ALA A 1 192 ? -7.593 -0.312 15.076 1.00 93.38 192 ALA A CA 1
ATOM 1516 C C . ALA A 1 192 ? -7.515 0.088 13.602 1.00 93.38 192 ALA A C 1
ATOM 1518 O O . ALA A 1 192 ? -7.531 1.270 13.261 1.00 93.38 192 ALA A O 1
ATOM 1519 N N . VAL A 1 193 ? -7.542 -0.916 12.732 1.00 92.12 193 VAL A N 1
ATOM 1520 C CA . VAL A 1 193 ? -7.822 -0.742 11.304 1.00 92.12 193 VAL A CA 1
ATOM 1521 C C . VAL A 1 193 ? -9.157 -1.367 10.967 1.00 92.12 193 VAL A C 1
ATOM 1523 O O . VAL A 1 193 ? -9.576 -2.353 11.581 1.00 92.12 193 VAL A O 1
ATOM 1526 N N . ALA A 1 194 ? -9.830 -0.812 9.968 1.00 93.19 194 ALA A N 1
ATOM 1527 C CA . ALA A 1 194 ? -11.074 -1.370 9.479 1.00 93.19 194 ALA A CA 1
ATOM 1528 C C . ALA A 1 194 ? -11.343 -0.981 8.033 1.00 93.19 194 ALA A C 1
ATOM 1530 O O . ALA A 1 194 ? -10.926 0.072 7.564 1.00 93.19 194 ALA A O 1
ATOM 1531 N N . SER A 1 195 ? -12.106 -1.821 7.344 1.00 90.88 195 SER A N 1
ATOM 1532 C CA . SER A 1 195 ? -12.635 -1.523 6.017 1.00 90.88 195 SER A CA 1
ATOM 1533 C C . SER A 1 195 ? -13.946 -2.260 5.804 1.00 90.88 195 SER A C 1
ATOM 1535 O O . SER A 1 195 ? -14.176 -3.333 6.360 1.00 90.88 195 SER A O 1
ATOM 1537 N N . ASP A 1 196 ? -14.806 -1.665 4.986 1.00 89.00 196 ASP A N 1
ATOM 1538 C CA . ASP A 1 196 ? -16.037 -2.254 4.459 1.00 89.00 196 ASP A CA 1
ATOM 1539 C C . ASP A 1 196 ? -15.778 -3.012 3.137 1.00 89.00 196 ASP A C 1
ATOM 1541 O O . ASP A 1 196 ? -16.658 -3.194 2.298 1.00 89.00 196 ASP A O 1
ATOM 1545 N N . GLY A 1 197 ? -14.532 -3.429 2.903 1.00 82.81 197 GLY A N 1
ATOM 1546 C CA . GLY A 1 197 ? -14.083 -4.160 1.721 1.00 82.81 197 GLY A CA 1
ATOM 1547 C C . GLY A 1 197 ? -13.487 -3.270 0.652 1.00 82.81 197 GLY A C 1
ATOM 1548 O O . GLY A 1 197 ? -12.432 -3.595 0.118 1.00 82.81 197 GLY A O 1
ATOM 1549 N N . THR A 1 198 ? -14.170 -2.190 0.297 1.00 74.12 198 THR A N 1
ATOM 1550 C CA . THR A 1 198 ? -13.667 -1.219 -0.686 1.00 74.12 198 THR A CA 1
ATOM 1551 C C . THR A 1 198 ? -13.779 0.209 -0.186 1.00 74.12 198 THR A C 1
ATOM 1553 O O . THR A 1 198 ? -13.645 1.134 -0.971 1.00 74.12 198 THR A O 1
ATOM 1556 N N . ARG A 1 199 ? -14.148 0.439 1.072 1.00 85.00 199 ARG A N 1
ATOM 1557 C CA . ARG A 1 199 ? -14.382 1.782 1.612 1.00 85.00 199 ARG A CA 1
ATOM 1558 C C . ARG A 1 199 ? -13.932 1.827 3.066 1.00 85.00 199 ARG A C 1
ATOM 1560 O O . ARG A 1 199 ? -14.078 0.812 3.756 1.00 85.00 199 ARG A O 1
ATOM 1567 N N . PRO A 1 200 ? -13.491 2.996 3.560 1.00 89.00 200 PRO A N 1
ATOM 1568 C CA . PRO A 1 200 ? -13.348 3.183 4.992 1.00 89.00 200 PRO A CA 1
ATOM 1569 C C . PRO A 1 200 ? -14.698 2.966 5.682 1.00 89.00 200 PRO A C 1
ATOM 1571 O O . PRO A 1 200 ? -15.771 3.182 5.106 1.00 89.00 200 PRO A O 1
ATOM 1574 N N . VAL A 1 201 ? -14.641 2.546 6.940 1.00 94.81 201 VAL A N 1
ATOM 1575 C CA . VAL A 1 201 ? -15.830 2.461 7.789 1.00 94.81 201 VAL A CA 1
ATOM 1576 C C . VAL A 1 201 ? -16.235 3.859 8.262 1.00 94.81 201 VAL A C 1
ATOM 1578 O O . VAL A 1 201 ? -15.429 4.788 8.261 1.00 94.81 201 VAL A O 1
ATOM 1581 N N . LYS A 1 202 ? -17.490 4.023 8.690 1.00 95.94 202 LYS A N 1
ATOM 1582 C CA . LYS A 1 202 ? -18.016 5.308 9.173 1.00 95.94 202 LYS A CA 1
ATOM 1583 C C . LYS A 1 202 ? -17.373 5.725 10.496 1.00 95.94 202 LYS A C 1
ATOM 1585 O O . LYS A 1 202 ? -17.103 6.905 10.694 1.00 95.94 202 LYS A O 1
ATOM 1590 N N . ARG A 1 203 ? -17.196 4.777 11.421 1.00 97.25 203 ARG A N 1
ATOM 1591 C CA . ARG A 1 203 ? -16.468 4.975 12.683 1.00 97.25 203 ARG A CA 1
ATOM 1592 C C . ARG A 1 203 ? -16.082 3.649 13.330 1.00 97.25 203 ARG A C 1
ATOM 1594 O O . ARG A 1 203 ? -16.700 2.621 13.045 1.00 97.25 203 ARG A O 1
ATOM 1601 N N . ILE A 1 204 ? -15.129 3.721 14.251 1.00 98.25 204 ILE A N 1
ATOM 1602 C CA . ILE A 1 204 ? -14.826 2.695 15.248 1.00 98.25 204 ILE A CA 1
ATOM 1603 C C . ILE A 1 204 ? -15.302 3.173 16.612 1.00 98.25 204 ILE A C 1
ATOM 1605 O O . ILE A 1 204 ? -15.062 4.318 16.988 1.00 98.25 204 ILE A O 1
ATOM 1609 N N . GLU A 1 205 ? -15.941 2.291 17.363 1.00 98.62 205 GLU A N 1
ATOM 1610 C CA . GLU A 1 205 ? -16.235 2.462 18.781 1.00 98.62 205 GLU A CA 1
ATOM 1611 C C . GLU A 1 205 ? -15.335 1.532 19.591 1.00 98.62 205 GLU A C 1
ATOM 1613 O O . GLU A 1 205 ? -15.182 0.362 19.243 1.00 98.62 205 GLU A O 1
ATOM 1618 N N . PHE A 1 206 ? -14.738 2.049 20.659 1.00 98.44 206 PHE A N 1
ATOM 1619 C CA . PHE A 1 206 ? -13.857 1.301 21.544 1.00 98.44 206 PHE A CA 1
ATOM 1620 C C . PHE A 1 206 ? -14.549 1.036 22.878 1.00 98.44 206 PHE A C 1
ATOM 1622 O O . PHE A 1 206 ? -15.230 1.911 23.420 1.00 98.44 206 PHE A O 1
ATOM 1629 N N . PHE A 1 207 ? -14.338 -0.162 23.418 1.00 97.50 207 PHE A N 1
ATOM 1630 C CA . PHE A 1 207 ? -14.886 -0.591 24.700 1.00 97.50 207 PHE A CA 1
ATOM 1631 C C . PHE A 1 207 ? -13.798 -1.196 25.584 1.00 97.50 207 PHE A C 1
ATOM 1633 O O . PHE A 1 207 ? -12.921 -1.910 25.093 1.00 97.50 207 PHE A O 1
ATOM 1640 N N . VAL A 1 208 ? -13.903 -0.951 26.890 1.00 94.94 208 VAL A N 1
ATOM 1641 C CA . VAL A 1 208 ? -13.058 -1.535 27.940 1.00 94.94 208 VAL A CA 1
ATOM 1642 C C . VAL A 1 208 ? -13.970 -2.305 28.886 1.00 94.94 208 VAL A C 1
ATOM 1644 O O . VAL A 1 208 ? -14.871 -1.724 29.476 1.00 94.94 208 VAL A O 1
ATOM 1647 N N . ASN A 1 209 ? -13.786 -3.620 29.010 1.00 93.25 209 ASN A N 1
ATOM 1648 C CA . ASN A 1 209 ? -14.655 -4.498 29.810 1.00 93.25 209 ASN A CA 1
ATOM 1649 C C . ASN A 1 209 ? -16.158 -4.342 29.491 1.00 93.25 209 ASN A C 1
ATOM 1651 O O . ASN A 1 209 ? -17.011 -4.489 30.360 1.00 93.25 209 ASN A O 1
ATOM 1655 N N . ASN A 1 210 ? -16.471 -4.111 28.210 1.00 93.31 210 ASN A N 1
ATOM 1656 C CA . ASN A 1 210 ? -17.804 -3.816 27.662 1.00 93.31 210 ASN A CA 1
ATOM 1657 C C . ASN A 1 210 ? -18.358 -2.408 27.965 1.00 93.31 210 ASN A C 1
ATOM 1659 O O . ASN A 1 210 ? -19.400 -2.058 27.411 1.00 93.31 210 ASN A O 1
ATOM 1663 N N . ASP A 1 211 ? -17.654 -1.578 28.736 1.00 94.25 211 ASP A N 1
ATOM 1664 C CA . ASP A 1 211 ? -17.995 -0.165 28.910 1.00 94.25 211 ASP A CA 1
ATOM 1665 C C . ASP A 1 211 ? -17.504 0.650 27.710 1.00 94.25 211 ASP A C 1
ATOM 1667 O O . ASP A 1 211 ? -16.381 0.467 27.235 1.00 94.25 211 ASP A O 1
ATOM 1671 N N . PHE A 1 212 ? -18.338 1.559 27.201 1.00 96.94 212 PHE A N 1
ATOM 1672 C CA . PHE A 1 212 ? -17.965 2.432 26.086 1.00 96.94 212 PHE A CA 1
ATOM 1673 C C . PHE A 1 212 ? -16.864 3.409 26.513 1.00 96.94 212 PHE A C 1
ATOM 1675 O O . PHE A 1 212 ? -17.071 4.235 27.399 1.00 96.94 212 PHE A O 1
ATOM 1682 N N . ALA A 1 213 ? -15.709 3.333 25.853 1.00 96.62 213 ALA A N 1
ATOM 1683 C CA . ALA A 1 213 ? -14.559 4.190 26.130 1.00 96.62 213 ALA A CA 1
ATOM 1684 C C . ALA A 1 213 ? -14.522 5.433 25.227 1.00 96.62 213 ALA A C 1
ATOM 1686 O O . ALA A 1 213 ? -13.997 6.470 25.624 1.00 96.62 213 ALA A O 1
ATOM 1687 N N . GLY A 1 214 ? -15.062 5.336 24.009 1.00 98.12 214 GLY A N 1
ATOM 1688 C CA . GLY A 1 214 ? -15.055 6.422 23.029 1.00 98.12 214 GLY A CA 1
ATOM 1689 C C . GLY A 1 214 ? -15.113 5.916 21.590 1.00 98.12 214 GLY A C 1
ATOM 1690 O O . GLY A 1 214 ? -15.294 4.726 21.333 1.00 98.12 214 GLY A O 1
ATOM 1691 N N . SER A 1 215 ? -14.951 6.817 20.622 1.00 98.12 215 SER A N 1
ATOM 1692 C CA . SER A 1 215 ? -15.002 6.473 19.196 1.00 98.12 215 SER A CA 1
ATOM 1693 C C . SER A 1 215 ? -14.054 7.318 18.354 1.00 98.12 215 SER A C 1
ATOM 1695 O O . SER A 1 215 ? -13.803 8.469 18.700 1.00 98.12 215 SER A O 1
ATOM 1697 N N . SER A 1 216 ? -13.620 6.787 17.209 1.00 96.88 216 SER A N 1
ATOM 1698 C CA . SER A 1 216 ? -12.912 7.540 16.167 1.00 96.88 216 SER A CA 1
ATOM 1699 C C . SER A 1 216 ? -13.613 7.398 14.816 1.00 96.88 216 SER A C 1
ATOM 1701 O O . SER A 1 216 ? -13.981 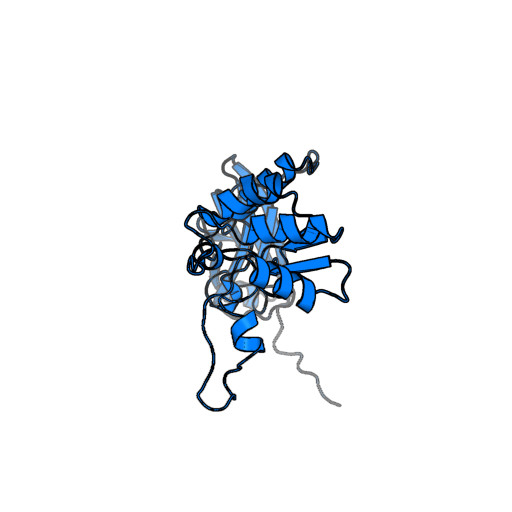6.295 14.411 1.00 96.88 216 SER A O 1
ATOM 1703 N N . SER A 1 217 ? -13.797 8.514 14.109 1.00 95.06 217 SER A N 1
ATOM 1704 C CA . SER A 1 217 ? -14.377 8.557 12.759 1.00 95.06 217 SER A CA 1
ATOM 1705 C C . SER A 1 217 ? -13.345 8.762 11.652 1.00 95.06 217 SER A C 1
ATOM 1707 O O . SER A 1 217 ? -13.701 8.671 10.482 1.00 95.06 217 SER A O 1
ATOM 1709 N N . ASN A 1 218 ? -12.086 9.031 12.002 1.00 89.50 218 ASN A N 1
ATOM 1710 C CA . ASN A 1 218 ? -11.030 9.354 11.048 1.00 89.50 218 ASN A CA 1
ATOM 1711 C C . ASN A 1 218 ? -9.892 8.340 11.174 1.00 89.50 218 ASN A C 1
ATOM 1713 O O . ASN A 1 218 ? -9.483 8.013 12.288 1.00 89.50 218 ASN A O 1
ATOM 1717 N N . SER A 1 219 ? -9.382 7.862 10.038 1.00 85.94 219 SER A N 1
ATOM 1718 C CA . SER A 1 219 ? -8.143 7.080 10.014 1.00 85.94 219 SER A CA 1
ATOM 1719 C C . SER A 1 219 ? -6.964 7.993 10.402 1.00 85.94 219 SER A C 1
ATOM 1721 O O . SER A 1 219 ? -6.930 9.124 9.905 1.00 85.94 219 SER A O 1
ATOM 1723 N N . PRO A 1 220 ? -6.054 7.570 11.304 1.00 89.06 220 PRO A N 1
ATOM 1724 C CA . PRO A 1 220 ? -5.964 6.259 11.940 1.00 89.06 220 PRO A CA 1
ATOM 1725 C C . PRO A 1 220 ? -6.984 6.162 13.063 1.00 89.06 220 PRO A C 1
ATOM 1727 O O . PRO A 1 220 ? -7.039 7.030 13.943 1.00 89.06 220 PRO A O 1
ATOM 1730 N N . TYR A 1 221 ? -7.761 5.081 13.092 1.00 92.44 221 TYR A N 1
ATOM 1731 C CA . TYR A 1 221 ? -8.758 4.928 14.141 1.00 92.44 221 TYR A CA 1
ATOM 1732 C C . TYR A 1 221 ? -8.066 4.645 15.468 1.00 92.44 221 TYR A C 1
ATOM 1734 O O . TYR A 1 221 ? -7.627 3.529 15.743 1.00 92.44 221 TYR A O 1
ATOM 1742 N N . SER A 1 222 ? -7.973 5.678 16.300 1.00 93.69 222 SER A N 1
ATOM 1743 C CA . SER A 1 222 ? -7.343 5.580 17.604 1.00 93.69 222 SER A CA 1
ATOM 1744 C C . SER A 1 222 ? -8.052 6.410 18.662 1.00 93.69 222 SER A C 1
ATOM 1746 O O . SER A 1 222 ? -8.775 7.360 18.356 1.00 93.69 222 SER A O 1
ATOM 1748 N N . LEU A 1 223 ? -7.865 6.006 19.915 1.00 95.62 223 LEU A N 1
ATOM 1749 C CA . LEU A 1 223 ? -8.431 6.641 21.097 1.00 95.62 223 LEU A CA 1
ATOM 1750 C C . LEU A 1 223 ? -7.461 6.478 22.269 1.00 95.62 223 LEU A C 1
ATOM 1752 O O . LEU A 1 223 ? -7.067 5.359 22.576 1.00 95.62 223 LEU A O 1
ATOM 1756 N N . SER A 1 224 ? -7.120 7.557 22.967 1.00 94.69 224 SER A N 1
ATOM 1757 C CA . SER A 1 224 ? -6.438 7.452 24.263 1.00 94.69 224 SER A CA 1
ATOM 1758 C C . SER A 1 224 ? -7.463 7.181 25.362 1.00 94.69 224 SER A C 1
ATOM 1760 O O . SER A 1 224 ? -8.423 7.936 25.503 1.00 94.69 224 SER A O 1
ATOM 1762 N N . SER A 1 225 ? -7.269 6.114 26.136 1.00 94.06 225 SER A N 1
ATOM 1763 C CA . SER A 1 225 ? -8.179 5.696 27.207 1.00 94.06 225 SER A CA 1
ATOM 1764 C C . SER A 1 225 ? -7.407 5.432 28.499 1.00 94.06 225 SER A C 1
ATOM 1766 O O . SER A 1 225 ? -6.350 4.806 28.468 1.00 94.06 225 SER A O 1
ATOM 1768 N N . ASP A 1 226 ? -7.915 5.916 29.633 1.00 91.94 226 ASP A N 1
ATOM 1769 C CA . ASP A 1 226 ? -7.345 5.613 30.948 1.00 91.94 226 ASP A CA 1
ATOM 1770 C C . ASP A 1 226 ? -7.819 4.236 31.430 1.00 91.94 226 ASP A C 1
ATOM 1772 O O . ASP A 1 226 ? -8.996 4.032 31.734 1.00 91.94 226 ASP A O 1
ATOM 1776 N N . LEU A 1 227 ? -6.884 3.289 31.508 1.00 90.94 227 LEU A N 1
ATOM 1777 C CA . LEU A 1 227 ? -7.148 1.920 31.937 1.00 90.94 227 LEU A CA 1
ATOM 1778 C C . LEU A 1 227 ? -6.914 1.712 33.440 1.00 90.94 227 LEU A C 1
ATOM 1780 O O . LEU A 1 227 ? -7.130 0.604 33.929 1.00 90.94 227 LEU A O 1
ATOM 1784 N N . SER A 1 228 ? -6.528 2.746 34.201 1.00 88.88 228 SER A N 1
ATOM 1785 C CA . SER A 1 228 ? -6.164 2.631 35.626 1.00 88.88 228 SER A CA 1
ATOM 1786 C C . SER A 1 228 ? -7.256 1.970 36.463 1.00 88.88 228 SER A C 1
ATOM 1788 O O . SER A 1 228 ? -6.971 1.104 37.288 1.00 88.88 228 SER A O 1
ATOM 1790 N N . ARG A 1 229 ? -8.525 2.327 36.221 1.00 87.00 229 ARG A N 1
ATOM 1791 C CA . ARG A 1 229 ? -9.665 1.718 36.921 1.00 87.00 229 ARG A CA 1
ATOM 1792 C C . ARG A 1 229 ? -9.829 0.239 36.570 1.00 87.00 229 ARG A C 1
ATOM 1794 O O . ARG A 1 229 ? -10.074 -0.562 37.464 1.00 87.00 229 ARG A O 1
ATOM 1801 N N . ALA A 1 230 ? -9.703 -0.124 35.294 1.00 86.88 230 ALA A N 1
ATOM 1802 C CA . ALA A 1 230 ? -9.827 -1.512 34.851 1.00 86.88 230 ALA A CA 1
ATOM 1803 C C . ALA A 1 230 ? -8.685 -2.382 35.402 1.00 86.88 230 ALA A C 1
ATOM 1805 O O . ALA A 1 230 ? -8.929 -3.503 35.836 1.00 86.88 230 ALA A O 1
ATOM 1806 N N . ILE A 1 231 ? -7.469 -1.830 35.456 1.00 86.19 231 ILE A N 1
ATOM 1807 C CA . ILE A 1 231 ? -6.295 -2.460 36.072 1.00 86.19 231 ILE A CA 1
ATOM 1808 C C . ILE A 1 231 ? -6.529 -2.670 37.576 1.00 86.19 231 ILE A C 1
ATOM 1810 O O . ILE A 1 231 ? -6.341 -3.773 38.079 1.00 86.19 231 ILE A O 1
ATOM 1814 N N . ALA A 1 232 ? -6.989 -1.637 38.290 1.00 84.00 232 ALA A N 1
ATOM 1815 C CA . ALA A 1 232 ? -7.198 -1.688 39.739 1.00 84.00 232 ALA A CA 1
ATOM 1816 C C . ALA A 1 232 ? -8.276 -2.694 40.179 1.00 84.00 232 ALA A C 1
ATOM 1818 O O . ALA A 1 232 ? -8.236 -3.176 41.308 1.00 84.00 232 ALA A O 1
ATOM 1819 N N . LEU A 1 233 ? -9.233 -3.020 39.304 1.00 81.88 233 LEU A N 1
ATOM 1820 C CA . LEU A 1 233 ? -10.265 -4.024 39.581 1.00 81.88 233 LEU A CA 1
ATOM 1821 C C . LEU A 1 233 ? -9.732 -5.470 39.558 1.00 81.88 233 LEU A C 1
ATOM 1823 O O . LEU A 1 233 ? -10.450 -6.365 39.996 1.00 81.88 233 LEU A O 1
ATOM 1827 N N . GLY A 1 234 ? -8.497 -5.708 39.094 1.00 65.75 234 GLY A N 1
ATOM 1828 C CA . GLY A 1 234 ? -7.777 -6.969 39.313 1.00 65.75 234 GLY A CA 1
ATOM 1829 C C . GLY A 1 234 ? -8.432 -8.214 38.705 1.00 65.75 234 GLY A C 1
ATOM 1830 O O . GLY A 1 234 ? -8.242 -9.315 39.210 1.00 65.75 234 GLY A O 1
ATOM 1831 N N . SER A 1 235 ? -9.209 -8.079 37.625 1.00 65.69 235 SER A N 1
ATOM 1832 C CA . SER A 1 235 ? -9.963 -9.187 37.010 1.00 65.69 235 SER A CA 1
ATOM 1833 C C . SER A 1 235 ? -9.100 -10.224 36.267 1.00 65.69 235 SER A C 1
ATOM 1835 O O . SER A 1 235 ? -9.633 -11.010 35.485 1.00 65.69 235 SER A O 1
ATOM 1837 N N . GLY A 1 236 ? -7.773 -10.212 36.448 1.00 76.62 236 GLY A N 1
ATOM 1838 C CA . GLY A 1 236 ? -6.789 -11.026 35.719 1.00 76.62 236 GLY A CA 1
ATOM 1839 C C . GLY A 1 236 ? -6.603 -10.616 34.251 1.00 76.62 236 GLY A C 1
ATOM 1840 O O . GLY A 1 236 ? -5.485 -10.627 33.743 1.00 76.62 236 GLY A O 1
ATOM 1841 N N . PHE A 1 237 ? -7.677 -10.177 33.586 1.00 85.50 237 PHE A N 1
ATOM 1842 C CA . PHE A 1 237 ? -7.659 -9.676 32.215 1.00 85.50 237 PHE A CA 1
ATOM 1843 C C . PHE A 1 237 ? -8.497 -8.405 32.041 1.00 85.50 237 PHE A C 1
ATOM 1845 O O . PHE A 1 237 ? -9.518 -8.227 32.711 1.00 85.50 237 PHE A O 1
ATOM 1852 N N . ILE A 1 238 ? -8.104 -7.561 31.083 1.00 90.50 238 ILE A N 1
ATOM 1853 C CA . ILE A 1 238 ? -8.897 -6.439 30.559 1.00 90.50 238 ILE A CA 1
ATOM 1854 C C . ILE A 1 238 ? -9.313 -6.778 29.130 1.00 90.50 238 ILE A C 1
ATOM 1856 O O . ILE A 1 238 ? -8.461 -6.997 28.267 1.00 90.50 238 ILE A O 1
ATOM 1860 N N . LYS A 1 239 ? -10.620 -6.796 28.856 1.00 92.56 239 LYS A N 1
ATOM 1861 C CA . LYS A 1 239 ? -11.149 -6.948 27.496 1.00 92.56 239 LYS A CA 1
ATOM 1862 C C . LYS A 1 239 ? -11.149 -5.588 26.804 1.00 92.56 239 LYS A C 1
ATOM 1864 O O . LYS A 1 239 ? -11.867 -4.687 27.234 1.00 92.56 239 LYS A O 1
ATOM 1869 N N . ILE A 1 240 ? -10.417 -5.467 25.703 1.00 95.12 240 ILE A N 1
ATOM 1870 C CA . ILE A 1 240 ? -10.495 -4.326 24.788 1.00 95.12 240 ILE A CA 1
ATOM 1871 C C . ILE A 1 240 ? -11.254 -4.767 23.544 1.00 95.12 240 ILE A C 1
ATOM 1873 O O . ILE A 1 240 ? -10.896 -5.763 22.921 1.00 95.12 240 ILE A O 1
ATOM 1877 N N . GLU A 1 241 ? -12.291 -4.034 23.158 1.00 97.06 241 GLU A N 1
ATOM 1878 C CA . GLU A 1 241 ? -13.045 -4.303 21.934 1.00 97.06 241 GLU A CA 1
ATOM 1879 C C . GLU A 1 241 ? -13.047 -3.077 21.024 1.00 97.06 241 GLU A C 1
ATOM 1881 O O . GLU A 1 241 ? -13.312 -1.965 21.472 1.00 97.06 241 GLU A O 1
ATOM 1886 N N . ALA A 1 242 ? -12.778 -3.295 19.739 1.00 98.00 242 ALA A N 1
ATOM 1887 C CA . ALA A 1 242 ? -13.005 -2.333 18.673 1.00 98.00 242 ALA A CA 1
ATOM 1888 C C . ALA A 1 242 ? -14.196 -2.797 17.831 1.00 98.00 242 ALA A C 1
ATOM 1890 O O . ALA A 1 242 ? -14.199 -3.904 17.288 1.00 98.00 242 ALA A O 1
ATOM 1891 N N . ARG A 1 243 ? -15.204 -1.938 17.699 1.00 98.38 243 ARG A N 1
ATOM 1892 C CA . ARG A 1 243 ? -16.414 -2.171 16.912 1.00 98.38 243 ARG A CA 1
ATOM 1893 C C . ARG A 1 243 ? -16.457 -1.223 15.727 1.00 98.38 243 ARG A C 1
ATOM 1895 O O . ARG A 1 243 ? -16.667 -0.025 15.894 1.00 98.38 243 ARG A O 1
ATOM 1902 N N . ALA A 1 244 ? -16.297 -1.759 14.524 1.00 97.94 244 ALA A N 1
ATOM 1903 C CA . ALA A 1 244 ? -16.499 -1.012 13.296 1.00 97.94 244 ALA A CA 1
ATOM 1904 C C . ALA A 1 244 ? -17.971 -0.885 12.939 1.00 97.94 244 ALA A C 1
ATOM 1906 O O . ALA A 1 244 ? -18.745 -1.834 13.068 1.00 97.94 244 ALA A O 1
ATOM 1907 N N . ILE A 1 245 ? -18.319 0.291 12.426 1.00 97.12 245 ILE A N 1
ATOM 1908 C CA . ILE A 1 245 ? -19.641 0.626 11.915 1.00 97.12 245 ILE A CA 1
ATOM 1909 C C . ILE A 1 245 ? -19.468 1.107 10.479 1.00 97.12 245 ILE A C 1
ATOM 1911 O O . ILE A 1 245 ? -18.847 2.141 10.236 1.00 97.12 245 ILE A O 1
ATOM 1915 N N . ALA A 1 246 ? -20.013 0.363 9.521 1.00 94.94 246 ALA A N 1
ATOM 1916 C CA . ALA A 1 246 ? -20.033 0.751 8.115 1.00 94.94 246 ALA A CA 1
ATOM 1917 C C . ALA A 1 246 ? -21.028 1.896 7.863 1.00 94.94 246 ALA A C 1
ATOM 1919 O O . ALA A 1 246 ? -21.940 2.147 8.654 1.00 94.94 246 ALA A O 1
ATOM 1920 N N . SER A 1 247 ? -20.916 2.564 6.713 1.00 92.62 247 SER A N 1
ATOM 1921 C CA . SER A 1 247 ? -21.879 3.603 6.306 1.00 92.62 247 SER A CA 1
ATOM 1922 C C . SER A 1 247 ? -23.307 3.072 6.142 1.00 92.62 247 SER A C 1
ATOM 1924 O O . SER A 1 247 ? -24.256 3.827 6.324 1.00 92.62 247 SER A O 1
ATOM 1926 N N . SER A 1 248 ? -23.462 1.775 5.854 1.00 92.12 248 SER A N 1
ATOM 1927 C CA . SER A 1 248 ? -24.753 1.073 5.802 1.00 92.12 248 SER A CA 1
ATOM 1928 C C . SER A 1 248 ? -25.388 0.830 7.177 1.00 92.12 248 SER A C 1
ATOM 1930 O O . SER A 1 248 ? -26.533 0.399 7.245 1.00 92.12 248 SER A O 1
ATOM 1932 N N . GLY A 1 249 ? -24.652 1.061 8.271 1.00 93.69 249 GLY A N 1
ATOM 1933 C CA . GLY A 1 249 ? -25.062 0.716 9.633 1.00 93.69 249 GLY A CA 1
ATOM 1934 C C . GLY A 1 249 ? -24.687 -0.705 10.064 1.00 93.69 249 GLY A C 1
ATOM 1935 O O . GLY A 1 249 ? -24.846 -1.032 11.237 1.00 93.69 249 GLY A O 1
ATOM 1936 N N . ALA A 1 250 ? -24.148 -1.535 9.162 1.00 94.50 250 ALA A N 1
ATOM 1937 C CA . ALA A 1 250 ? -23.617 -2.846 9.526 1.00 94.50 250 ALA A CA 1
ATOM 1938 C C . ALA A 1 250 ? -22.468 -2.711 10.534 1.00 94.50 250 ALA A C 1
ATOM 1940 O O . ALA A 1 250 ? -21.662 -1.780 10.444 1.00 94.50 250 ALA A O 1
ATOM 1941 N N . THR A 1 251 ? -22.377 -3.653 11.473 1.00 96.88 251 THR A N 1
ATOM 1942 C CA . THR A 1 251 ? -21.360 -3.632 12.526 1.00 96.88 251 THR A CA 1
ATOM 1943 C C . THR A 1 251 ? -20.528 -4.908 12.546 1.00 96.88 251 THR A C 1
ATOM 1945 O O . THR A 1 251 ? -20.977 -5.988 12.154 1.00 96.88 251 THR A O 1
ATOM 1948 N N . ARG A 1 252 ? -19.276 -4.781 12.990 1.00 97.44 252 ARG A N 1
ATOM 1949 C CA . ARG A 1 252 ? -18.364 -5.901 13.235 1.00 97.44 252 ARG A CA 1
ATOM 1950 C C . ARG A 1 252 ? -17.473 -5.547 14.415 1.00 97.44 252 ARG A C 1
ATOM 1952 O O . ARG A 1 252 ? -16.960 -4.436 14.449 1.00 97.44 252 ARG A O 1
ATOM 1959 N N . SER A 1 253 ? -17.261 -6.484 15.332 1.00 97.25 253 SER A N 1
ATOM 1960 C CA . SER A 1 253 ? -16.343 -6.300 16.459 1.00 97.25 253 SER A CA 1
ATOM 1961 C C . SER A 1 253 ? -15.116 -7.199 16.343 1.00 97.25 253 SER A C 1
ATOM 1963 O O . SER A 1 253 ? -15.183 -8.294 15.777 1.00 97.25 253 SER A O 1
ATOM 1965 N N . PHE A 1 254 ? -14.016 -6.734 16.924 1.00 96.75 254 PHE A N 1
ATOM 1966 C CA . PHE A 1 254 ? -12.821 -7.506 17.233 1.00 96.75 254 PHE A CA 1
ATOM 1967 C C . PHE A 1 254 ? -12.428 -7.205 18.677 1.00 96.75 254 PHE A C 1
ATOM 1969 O O . PHE A 1 254 ? -12.357 -6.039 19.062 1.00 96.75 254 PHE A O 1
ATOM 1976 N N . ALA A 1 255 ? -12.191 -8.245 19.471 1.00 94.81 255 ALA A N 1
ATOM 1977 C CA . ALA A 1 255 ? -11.801 -8.106 20.865 1.00 94.81 255 ALA A CA 1
ATOM 1978 C C . ALA A 1 255 ? -10.437 -8.749 21.112 1.00 94.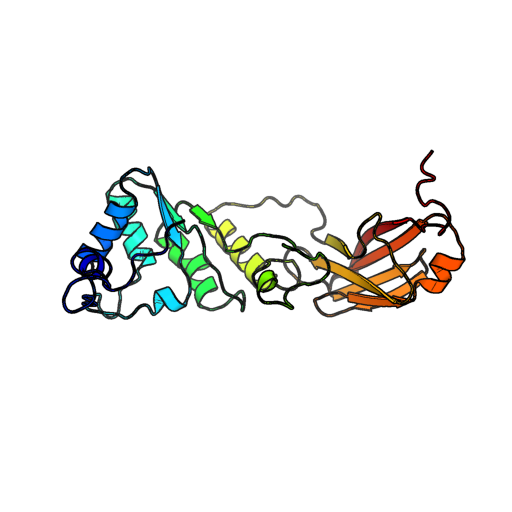81 255 ALA A C 1
ATOM 1980 O O . ALA A 1 255 ? -10.124 -9.794 20.545 1.00 94.81 255 ALA A O 1
ATOM 1981 N N . SER A 1 256 ? -9.661 -8.117 21.983 1.00 91.56 256 SER A N 1
ATOM 1982 C CA . SER A 1 256 ? -8.398 -8.606 22.521 1.00 91.56 256 SER A CA 1
ATOM 1983 C C . SER A 1 256 ? -8.475 -8.612 24.045 1.00 91.56 256 SER A C 1
ATOM 1985 O O . SER A 1 256 ? -9.242 -7.850 24.643 1.00 91.56 256 SER A O 1
ATOM 1987 N N . PHE A 1 257 ? -7.681 -9.468 24.675 1.00 90.19 257 PHE A N 1
ATOM 1988 C CA . PHE A 1 257 ? -7.592 -9.577 26.125 1.00 90.19 257 PHE A CA 1
ATOM 1989 C C . PHE A 1 257 ? -6.165 -9.255 26.553 1.00 90.19 257 PHE A C 1
ATOM 1991 O O . PHE A 1 257 ? -5.206 -9.836 26.046 1.00 90.19 257 PHE A O 1
ATOM 1998 N N . LEU A 1 258 ? -6.034 -8.306 27.472 1.00 88.44 258 LEU A N 1
ATOM 1999 C CA . LEU A 1 258 ? -4.762 -7.912 28.063 1.00 88.44 258 LEU A CA 1
ATOM 2000 C C . LEU A 1 258 ? -4.627 -8.586 29.412 1.00 88.44 258 LEU A C 1
ATOM 2002 O O . LEU A 1 258 ? -5.563 -8.526 30.204 1.00 88.44 258 LEU A O 1
ATOM 2006 N N . GLU A 1 259 ? -3.478 -9.186 29.684 1.00 81.50 259 GLU A N 1
ATOM 2007 C CA . GLU A 1 259 ? -3.166 -9.678 31.021 1.00 81.50 259 GLU A CA 1
ATOM 2008 C C . GLU A 1 259 ? -2.875 -8.502 31.949 1.00 81.50 259 GLU A C 1
ATOM 2010 O O . GLU A 1 259 ? -2.056 -7.630 31.644 1.00 81.50 259 GLU A O 1
ATOM 2015 N N . VAL A 1 260 ? -3.546 -8.483 33.098 1.00 75.75 260 VAL A N 1
ATOM 2016 C CA . VAL A 1 260 ? -3.206 -7.560 34.178 1.00 75.75 260 VAL A CA 1
ATOM 2017 C C . VAL A 1 260 ? -2.088 -8.216 34.970 1.00 75.75 260 VAL A C 1
ATOM 2019 O O . VAL A 1 260 ? -2.319 -9.178 35.695 1.00 75.75 260 VAL A O 1
ATOM 2022 N N . SER A 1 261 ? -0.855 -7.731 34.811 1.00 64.31 261 SER A N 1
ATOM 2023 C CA . SER A 1 261 ? 0.235 -8.197 35.661 1.00 64.31 261 SER A CA 1
ATOM 2024 C C . SER A 1 261 ? 0.059 -7.609 37.057 1.00 64.31 261 SER A C 1
ATOM 2026 O O . SER A 1 261 ? 0.354 -6.430 37.277 1.00 64.31 261 SER A O 1
ATOM 2028 N N . ASP A 1 262 ? -0.362 -8.434 38.008 1.00 54.44 262 ASP A N 1
ATOM 2029 C CA . ASP A 1 262 ? -0.117 -8.176 39.420 1.00 54.44 262 ASP A CA 1
ATOM 2030 C C . ASP A 1 262 ? 1.401 -7.994 39.551 1.00 54.44 262 ASP A C 1
ATOM 2032 O O . ASP A 1 262 ? 2.167 -8.864 39.132 1.00 54.44 262 ASP A O 1
ATOM 2036 N N . GLY A 1 263 ? 1.880 -6.861 40.062 1.00 52.66 263 GLY A N 1
ATOM 2037 C CA . GLY A 1 263 ? 3.315 -6.541 40.152 1.00 52.66 263 GLY A CA 1
ATOM 2038 C C . GLY A 1 263 ? 4.145 -7.460 41.070 1.00 52.66 263 GLY A C 1
ATOM 2039 O O . GLY A 1 263 ? 5.143 -7.018 41.630 1.00 52.66 263 GLY A O 1
ATOM 2040 N N . SER A 1 264 ? 3.737 -8.714 41.275 1.00 43.09 264 SER A N 1
ATOM 2041 C CA . SER A 1 264 ? 4.226 -9.663 42.274 1.00 43.09 264 SER A CA 1
ATOM 2042 C C . SER A 1 264 ? 4.953 -10.892 41.706 1.00 43.09 264 SER A C 1
ATOM 2044 O O . SER A 1 264 ? 5.463 -11.690 42.492 1.00 43.09 264 SER A O 1
ATOM 2046 N N . SER A 1 265 ? 5.089 -11.051 40.384 1.00 44.16 265 SER A N 1
ATOM 2047 C CA . SER A 1 265 ? 5.803 -12.194 39.779 1.00 44.16 265 SER A CA 1
ATOM 2048 C C . SER A 1 265 ? 7.031 -11.786 38.955 1.00 44.16 265 SER A C 1
ATOM 2050 O O . SER A 1 265 ? 7.184 -12.116 37.783 1.00 44.16 265 SER A O 1
ATOM 2052 N N . GLY A 1 266 ? 7.976 -11.096 39.599 1.00 36.66 266 GLY A N 1
ATOM 2053 C CA . GLY A 1 266 ? 9.371 -11.189 39.162 1.00 36.66 266 GLY A CA 1
ATOM 2054 C C . GLY A 1 266 ? 9.890 -12.617 39.403 1.00 36.66 266 GLY A C 1
ATOM 2055 O O . GLY A 1 266 ? 9.498 -13.232 40.402 1.00 36.66 266 GLY A O 1
ATOM 2056 N N . PRO A 1 267 ? 10.752 -13.179 38.535 1.00 33.75 267 PRO A N 1
ATOM 2057 C CA . PRO A 1 267 ? 11.347 -14.483 38.790 1.00 33.75 267 PRO A CA 1
ATOM 2058 C C . PRO A 1 267 ? 12.124 -14.429 40.109 1.00 33.75 267 PRO A C 1
ATOM 2060 O O . PRO A 1 267 ? 13.106 -13.699 40.242 1.00 33.75 267 PRO A O 1
ATOM 2063 N N . LYS A 1 268 ? 11.685 -15.209 41.104 1.00 38.03 268 LYS A N 1
ATOM 2064 C CA . LYS A 1 268 ? 12.526 -15.525 42.259 1.00 38.03 268 LYS A CA 1
ATOM 2065 C C . LYS A 1 268 ? 13.587 -16.497 41.771 1.00 38.03 268 LYS A C 1
ATOM 2067 O O . LYS A 1 268 ? 13.329 -17.693 41.668 1.00 38.03 268 LYS A O 1
ATOM 2072 N N . VAL A 1 269 ? 14.752 -15.958 41.433 1.00 37.94 269 VAL A N 1
ATOM 2073 C CA . VAL A 1 269 ? 15.959 -16.750 41.204 1.00 37.94 269 VAL A CA 1
ATOM 2074 C C . VAL A 1 269 ? 16.234 -17.533 42.492 1.00 37.94 269 VAL A C 1
ATOM 2076 O O . VAL A 1 269 ? 16.411 -16.937 43.557 1.00 37.94 269 VAL A O 1
ATOM 2079 N N . LYS A 1 270 ? 16.183 -18.861 42.397 1.00 35.59 270 LYS A N 1
ATOM 2080 C CA . LYS A 1 270 ? 16.850 -19.779 43.318 1.00 35.59 270 LYS A CA 1
ATOM 2081 C C . LYS A 1 270 ? 18.066 -20.335 42.604 1.00 35.59 270 LYS A C 1
ATOM 2083 O O . LYS A 1 270 ? 17.925 -20.611 41.392 1.00 35.59 270 LYS A O 1
#

Radius of gyration: 25.18 Å; chains: 1; bounding box: 66×33×71 Å

Sequence (270 aa):
GYSLPRPGASHLQARPQFAPGGPDWTPDTVQEFDHDLLAVNEPFDMVSIHFYAPDEARPSGPYGANFDPMIEAAKVVHAVGKRLFIGEFGDIEGATPFMHRLLLSDILHAKVDFAAIWVWEFYQTSTYETLNTEPTRFDIEPAYAERTIQLLKRSANLLGKRIWLGSQSTLRVILTWPLPCAKVTGVTKLSAVASDGTRPVKRIEFFVNNDFAGSSSNSPYSLSSDLSRAIALGSGFIKIEARAIASSGATRSFASFLEVSDGSSGPKVK